Protein AF-A0A8J4XEE3-F1 (afdb_monomer)

Mean predicted aligned error: 13.72 Å

Organism: Clarias magur (NCBI:txid1594786)

Secondary structure (DSSP, 8-state):
--------SS-EEEEE-TT-HHHHHHHHHHHHTT--EEEEE-TT-HHHHHHHHHHHS---S-EEEETTEEEESHHHHHH--HHHHHHHHHHHHHSPPPTTS----GGGS---HHHHHHHHHHHHHHHHHHTB-TTSS-B-HHHHTTSHHHHHHHHHHHGGGG---TT--HHHHHHHHHHHHHHHHHHHHHHH----SHHHHHHHHHH-EEEETTEEEEHHIIIIIIITTSPPPTT-SS-SS-TT-GGGGGS-SS--GGGGGTS----S----PPPP-TTTHHHHHHHHHHHHHHSTTTEEEETTTTEEEE-THHHHTHHHH-SSTT-

InterPro domains:
  IPR002109 Glutaredoxin [PF00462] (12-71)
  IPR006869 Domain of unknown function DUF547 [PF04784] (167-293)
  IPR014025 Glutaredoxin subgroup [PR00160] (12-30)
  IPR014025 Glutaredoxin subgroup [PR00160] (54-67)
  IPR014025 Glutaredoxin subgroup [PR00160] (68-81)
  IPR036249 Thioredoxin-like superfamily [SSF52833] (8-81)
  IPR051548 Glutaredoxin-like Electron Transport [PTHR34386] (108-327)

Sequence (327 aa):
MALSGNHKAGRVTVFSVPGCSQCLQAKATLQALNLPVCEVDVSHDAAVQAWLDKMTGSSTVPQIFFNNVHIGGNESLQKLAPKELEALVRMVNEKPLPPDALPVPAGNIPITASELSEALRNLIMKLYSDHLSADGKSVDYSAMSKSSCYERYCELAVYLQRVELLSLTHEERLAFFINVYNALVIHGYLRLGFPTNMWQRYRFFNYVSYLIGGEVFTLQDIENGVLRGNRKGIAQLLKPFSKTDPRLQVALPEAEPLIHFALNCGAKACPPIRTYTSNGIVRQLRTAAEVFLEADDGCIVDSVKREVKLSKIFKWYKEDFGDTDEK

pLDDT: mean 82.92, std 14.6, range [29.36, 97.88]

Foldseek 3Di:
DDDDPQDWQAAKEWEDAPPDPQSVLQVVVCVVLVGHYWYADCPPPPPVLVVCCVVVVDSDDTWMDLLQRTQGTSVSVVPDDPVRVVVSSCCRRPHHRDPNGDPRLPPTDPCALQNLLLLLLVLLLVLQVVQQPPVNQDGDLVVSCVDPSNVVSVSSLVCQLQHDQLPDDPLSLLLNLLSVLQSLLSVLCSVPNADPDDVSLVCQQVPRWGNGPNDTAGSCCSQQVAQQLQHAAQPGDHGPDDPPRPCSSNHDNHHDLLSLLQHDSRDSDNPSHDRGGSVCNVVVSVVSLVVQCPDPQAWDQDPVVRDIDGHCSCVRPVVRVDPDPPD

Structure (mmCIF, N/CA/C/O backbone):
data_AF-A0A8J4XEE3-F1
#
_entry.id   AF-A0A8J4XEE3-F1
#
loop_
_atom_site.group_PDB
_atom_site.id
_atom_site.type_symbol
_atom_site.label_atom_id
_atom_site.label_alt_id
_atom_site.label_comp_id
_atom_site.label_asym_id
_atom_site.label_entity_id
_atom_site.label_seq_id
_atom_site.pdbx_PDB_ins_code
_atom_site.Cartn_x
_atom_site.Cartn_y
_atom_site.Cartn_z
_atom_site.occupancy
_atom_site.B_iso_or_equiv
_atom_site.auth_seq_id
_atom_site.auth_comp_id
_atom_site.auth_asym_id
_atom_site.auth_atom_id
_atom_site.pdbx_PDB_model_num
ATOM 1 N N . MET A 1 1 ? 21.605 0.191 30.350 1.00 36.75 1 MET A N 1
ATOM 2 C CA . MET A 1 1 ? 20.573 1.180 30.731 1.00 36.75 1 MET A CA 1
ATOM 3 C C . MET A 1 1 ? 19.793 1.526 29.468 1.00 36.75 1 MET A C 1
ATOM 5 O O . MET A 1 1 ? 20.441 1.679 28.443 1.00 36.75 1 MET A O 1
ATOM 9 N N . ALA A 1 2 ? 18.460 1.606 29.568 1.00 30.67 2 ALA A N 1
ATOM 10 C CA . ALA A 1 2 ? 17.461 1.908 28.524 1.00 30.67 2 ALA A CA 1
ATOM 11 C C . ALA A 1 2 ? 16.988 0.751 27.606 1.00 30.67 2 ALA A C 1
ATOM 13 O O . ALA A 1 2 ? 17.452 0.582 26.486 1.00 30.67 2 ALA A O 1
ATOM 14 N N . LEU A 1 3 ? 15.963 0.027 28.071 1.00 33.06 3 LEU A N 1
ATOM 15 C CA . LEU A 1 3 ? 14.904 -0.547 27.231 1.00 33.06 3 LEU A CA 1
ATOM 16 C C . LEU A 1 3 ? 13.569 -0.176 27.887 1.00 33.06 3 LEU A C 1
ATOM 18 O O . LEU A 1 3 ? 13.156 -0.813 28.849 1.00 33.06 3 LEU A O 1
ATOM 22 N N . SER A 1 4 ? 12.914 0.881 27.415 1.00 29.36 4 SER A N 1
ATOM 23 C CA . SER A 1 4 ? 11.506 1.140 27.746 1.00 29.36 4 SER A CA 1
ATOM 24 C C . SER A 1 4 ? 10.849 1.961 26.638 1.00 29.36 4 SER A C 1
ATOM 26 O O . SER A 1 4 ? 10.433 3.101 26.835 1.00 29.36 4 SER A O 1
ATOM 28 N N . GLY A 1 5 ? 10.774 1.376 25.442 1.00 32.09 5 GLY A N 1
ATOM 29 C CA . GLY A 1 5 ? 9.688 1.707 24.528 1.00 32.09 5 GLY A CA 1
ATOM 30 C C . GLY A 1 5 ? 8.417 1.120 25.131 1.00 32.09 5 GLY A C 1
ATOM 31 O O . GLY A 1 5 ? 8.335 -0.087 25.335 1.00 32.09 5 GLY A O 1
ATOM 32 N N . ASN A 1 6 ? 7.467 1.973 25.496 1.00 38.16 6 ASN A N 1
ATOM 33 C CA . ASN A 1 6 ? 6.233 1.609 26.189 1.00 38.16 6 ASN A CA 1
ATOM 34 C C . ASN A 1 6 ? 5.233 0.959 25.206 1.00 38.16 6 ASN A C 1
ATOM 36 O O . ASN A 1 6 ? 4.127 1.457 25.020 1.00 38.16 6 ASN A O 1
ATOM 40 N N . HIS A 1 7 ? 5.640 -0.107 24.510 1.00 48.62 7 HIS A N 1
ATOM 41 C CA . HIS A 1 7 ? 4.772 -0.808 23.569 1.00 48.62 7 HIS A CA 1
ATOM 42 C C . HIS A 1 7 ? 3.972 -1.867 24.324 1.00 48.62 7 HIS A C 1
ATOM 44 O O . HIS A 1 7 ? 4.517 -2.847 24.827 1.00 48.62 7 HIS A O 1
ATOM 50 N N . LYS A 1 8 ? 2.664 -1.651 24.427 1.00 61.94 8 LYS A N 1
ATOM 51 C CA . LYS A 1 8 ? 1.724 -2.612 25.012 1.00 61.94 8 LYS A CA 1
ATOM 52 C C . LYS A 1 8 ? 1.578 -3.814 24.070 1.00 61.94 8 LYS A C 1
ATOM 54 O O . LYS A 1 8 ? 1.556 -3.614 22.856 1.00 61.94 8 LYS A O 1
ATOM 59 N N . ALA A 1 9 ? 1.511 -5.031 24.613 1.00 75.44 9 ALA A N 1
ATOM 60 C CA . ALA A 1 9 ? 1.529 -6.271 23.828 1.00 75.44 9 ALA A CA 1
ATOM 61 C C . ALA A 1 9 ? 0.127 -6.781 23.413 1.00 75.44 9 ALA A C 1
ATOM 63 O O . ALA A 1 9 ? -0.004 -7.449 22.386 1.00 75.44 9 ALA A O 1
ATOM 64 N N . GLY A 1 10 ? -0.918 -6.449 24.178 1.00 82.69 10 GLY A N 1
ATOM 65 C CA . GLY A 1 10 ? -2.319 -6.813 23.932 1.00 82.69 10 GLY A CA 1
ATOM 66 C C . GLY A 1 10 ? -3.240 -5.604 23.726 1.00 82.69 10 GLY A C 1
ATOM 67 O O . GLY A 1 10 ? -2.773 -4.485 23.513 1.00 82.69 10 GLY A O 1
ATOM 68 N N . ARG A 1 11 ? -4.564 -5.812 23.810 1.00 85.75 11 ARG A N 1
ATOM 69 C CA . ARG A 1 11 ? -5.574 -4.739 23.682 1.00 85.75 11 ARG A CA 1
ATOM 70 C C . ARG A 1 11 ? -6.752 -4.885 24.639 1.00 85.75 11 ARG A C 1
ATOM 72 O O . ARG A 1 11 ? -7.112 -5.996 25.024 1.00 85.75 11 ARG A O 1
ATOM 79 N N . VAL A 1 12 ? -7.421 -3.773 24.923 1.00 89.25 12 VAL A N 1
ATOM 80 C CA . VAL A 1 12 ? -8.778 -3.759 25.487 1.00 89.25 12 VAL A CA 1
ATOM 81 C C . VAL A 1 12 ? -9.749 -3.331 24.393 1.00 89.25 12 VAL A C 1
ATOM 83 O O . VAL A 1 12 ? -9.494 -2.334 23.735 1.00 89.25 12 VAL A O 1
ATOM 86 N N . THR A 1 13 ? -10.844 -4.057 24.180 1.00 87.44 13 THR A N 1
ATOM 87 C CA . THR A 1 13 ? -11.883 -3.698 23.198 1.00 87.44 13 THR A CA 1
ATOM 88 C C . THR A 1 13 ? -13.143 -3.245 23.924 1.00 87.44 13 THR A C 1
ATOM 90 O O . THR A 1 13 ? -13.597 -3.932 24.838 1.00 87.44 13 THR A O 1
ATOM 93 N N . VAL A 1 14 ? -13.710 -2.107 23.526 1.00 89.94 14 VAL A N 1
ATOM 94 C CA . VAL A 1 14 ? -14.938 -1.535 24.086 1.00 89.94 14 VAL A CA 1
ATOM 95 C C . VAL A 1 14 ? -15.937 -1.303 22.960 1.00 89.94 14 VAL A C 1
ATOM 97 O O . VAL A 1 14 ? -15.778 -0.375 22.172 1.00 89.94 14 VAL A O 1
ATOM 100 N N . PHE A 1 15 ? -16.985 -2.119 22.902 1.00 87.94 15 PHE A N 1
ATOM 101 C CA . PHE A 1 15 ? -18.120 -1.882 22.010 1.00 87.94 15 PHE A CA 1
ATOM 102 C C . PHE A 1 15 ? -19.006 -0.793 22.607 1.00 87.94 15 PHE A C 1
ATOM 104 O O . PHE A 1 15 ? -19.385 -0.893 23.774 1.00 87.94 15 PHE A O 1
ATOM 111 N N . SER A 1 16 ? -19.312 0.250 21.842 1.00 88.81 16 SER A N 1
ATOM 112 C CA . SER A 1 16 ? -19.965 1.466 22.325 1.00 88.81 16 SER A CA 1
ATOM 113 C C . SER A 1 16 ? -20.963 2.034 21.314 1.00 88.81 16 SER A C 1
ATOM 115 O O . SER A 1 16 ? -21.019 1.623 20.158 1.00 88.81 16 SER A O 1
ATOM 117 N N . VAL A 1 17 ? -21.758 3.004 21.768 1.00 85.38 17 VAL A N 1
ATOM 118 C CA . VAL A 1 17 ? -22.632 3.835 20.929 1.00 85.38 17 VAL A CA 1
ATOM 119 C C . VAL A 1 17 ? -22.356 5.310 21.261 1.00 85.38 17 VAL A C 1
ATOM 121 O O . VAL A 1 17 ? -22.172 5.632 22.447 1.00 85.38 17 VAL A O 1
ATOM 124 N N . PRO A 1 18 ? -22.334 6.222 20.267 1.00 81.44 18 PRO A N 1
ATOM 125 C CA . PRO A 1 18 ? -22.152 7.652 20.495 1.00 81.44 18 PRO A CA 1
ATOM 126 C C . PRO A 1 18 ? -23.152 8.216 21.513 1.00 81.44 18 PRO A C 1
ATOM 128 O O . PRO A 1 18 ? -24.339 7.903 21.487 1.00 81.44 18 PRO A O 1
ATOM 131 N N . GLY A 1 19 ? -22.670 9.055 22.434 1.00 78.69 19 GLY A N 1
ATOM 132 C CA . GLY A 1 19 ? -23.509 9.697 23.456 1.00 78.69 19 GLY A CA 1
ATOM 133 C C . GLY A 1 19 ? -23.877 8.822 24.665 1.00 78.69 19 GLY A C 1
ATOM 134 O O . GLY A 1 19 ? -24.536 9.308 25.582 1.00 78.69 19 GLY A O 1
ATOM 135 N N . CYS A 1 20 ? -23.431 7.562 24.733 1.00 88.69 20 CYS A N 1
ATOM 136 C CA . CYS A 1 20 ? -23.683 6.705 25.893 1.00 88.69 20 CYS A CA 1
ATOM 137 C C . CYS A 1 20 ? -22.788 7.075 27.095 1.00 88.69 20 CYS A C 1
ATOM 139 O O . CYS A 1 20 ? -21.565 6.910 27.056 1.00 88.69 20 CYS A O 1
ATOM 141 N N . SER A 1 21 ? -23.398 7.500 28.206 1.00 91.00 21 SER A N 1
ATOM 142 C CA . SER A 1 21 ? -22.689 7.876 29.442 1.00 91.00 21 SER A CA 1
ATOM 143 C C . SER A 1 21 ? -21.886 6.724 30.059 1.00 91.00 21 SER A C 1
ATOM 145 O O . SER A 1 21 ? -20.752 6.925 30.491 1.00 91.00 21 SER A O 1
ATOM 147 N N . GLN A 1 22 ? -22.429 5.504 30.036 1.00 95.00 22 GLN A N 1
ATOM 148 C CA . GLN A 1 22 ? -21.760 4.304 30.553 1.00 95.00 22 GLN A CA 1
ATOM 149 C C . GLN A 1 22 ? -20.522 3.935 29.723 1.00 95.00 22 GLN A C 1
ATOM 151 O O . GLN A 1 22 ? -19.503 3.528 30.277 1.00 95.00 22 GLN A O 1
ATOM 156 N N . CYS A 1 23 ? -20.574 4.134 28.401 1.00 90.81 23 CYS A N 1
ATOM 157 C CA . CYS A 1 23 ? -19.418 3.932 27.525 1.00 90.81 23 CYS A CA 1
ATOM 158 C C . CYS A 1 23 ? -18.309 4.948 27.824 1.00 90.81 23 CYS A C 1
ATOM 160 O O . CYS A 1 23 ? -17.137 4.585 27.884 1.00 90.81 23 CYS A O 1
ATOM 162 N N . LEU A 1 24 ? -18.669 6.219 28.031 1.00 87.50 24 LEU A N 1
ATOM 163 C CA . LEU A 1 24 ? -17.712 7.275 28.373 1.00 87.50 24 LEU A CA 1
ATOM 164 C C . LEU A 1 24 ? -17.003 6.992 29.704 1.00 87.50 24 LEU A C 1
ATOM 166 O O . LEU A 1 24 ? -15.780 7.097 29.775 1.00 87.50 24 LEU A O 1
ATOM 170 N N . GLN A 1 25 ? -17.749 6.578 30.732 1.00 91.19 25 GLN A N 1
ATOM 171 C CA . GLN A 1 25 ? -17.190 6.239 32.044 1.00 91.19 25 GLN A CA 1
ATOM 172 C C . GLN A 1 25 ? -16.237 5.041 31.980 1.00 91.19 25 GLN A C 1
ATOM 174 O O . GLN A 1 25 ? -15.115 5.134 32.473 1.00 91.19 25 GLN A O 1
ATOM 179 N N . ALA A 1 26 ? -16.638 3.956 31.310 1.00 93.00 26 ALA A N 1
ATOM 180 C CA . ALA A 1 26 ? -15.784 2.783 31.146 1.00 93.00 26 ALA A CA 1
ATOM 181 C C . ALA A 1 26 ? -14.457 3.135 30.454 1.00 93.00 26 ALA A C 1
ATOM 183 O O . ALA A 1 26 ? -13.384 2.744 30.916 1.00 93.00 26 ALA A O 1
ATOM 184 N N . LYS A 1 27 ? -14.515 3.925 29.372 1.00 88.19 27 LYS A N 1
ATOM 185 C CA . LYS A 1 27 ? -13.318 4.377 28.648 1.00 88.19 27 LYS A CA 1
ATOM 186 C C . LYS A 1 27 ? -12.412 5.240 29.523 1.00 88.19 27 LYS A C 1
ATOM 188 O O . LYS A 1 27 ? -11.206 5.022 29.509 1.00 88.19 27 LYS A O 1
ATOM 193 N N . ALA A 1 28 ? -12.972 6.156 30.314 1.00 87.38 28 ALA A N 1
ATOM 194 C CA . ALA A 1 28 ? -12.194 6.983 31.236 1.00 87.38 28 ALA A CA 1
ATOM 195 C C . ALA A 1 28 ? -11.456 6.134 32.289 1.00 87.38 28 ALA A C 1
ATOM 197 O O . ALA A 1 28 ? -10.271 6.353 32.535 1.00 87.38 28 ALA A O 1
ATOM 198 N N . THR A 1 29 ? -12.116 5.117 32.857 1.00 91.19 29 THR A N 1
ATOM 199 C CA . THR A 1 29 ? -11.477 4.171 33.787 1.00 91.19 29 THR A CA 1
ATOM 200 C C . THR A 1 29 ? -10.325 3.419 33.120 1.00 91.19 29 THR A C 1
ATOM 202 O O . THR A 1 29 ? -9.228 3.357 33.669 1.00 91.19 29 THR A O 1
ATOM 205 N N . LEU A 1 30 ? -10.533 2.883 31.916 1.00 91.75 30 LEU A N 1
ATOM 206 C CA . LEU A 1 30 ? -9.502 2.134 31.190 1.00 91.75 30 LEU A CA 1
ATOM 207 C C . LEU A 1 30 ? -8.324 3.022 30.747 1.00 91.75 30 LEU A C 1
ATOM 209 O O . LEU A 1 30 ? -7.173 2.583 30.780 1.00 91.75 30 LEU A O 1
ATOM 213 N N . GLN A 1 31 ? -8.593 4.278 30.382 1.00 85.31 31 GLN A N 1
ATOM 214 C CA . GLN A 1 31 ? -7.567 5.280 30.079 1.00 85.31 31 GLN A CA 1
ATOM 215 C C . GLN A 1 31 ? -6.730 5.628 31.314 1.00 85.31 31 GLN A C 1
ATOM 217 O O . GLN A 1 31 ? -5.507 5.707 31.210 1.00 85.31 31 GLN A O 1
ATOM 222 N N . ALA A 1 32 ? -7.350 5.764 32.491 1.00 87.19 32 ALA A N 1
ATOM 223 C CA . ALA A 1 32 ? -6.634 6.002 33.747 1.00 87.19 32 ALA A CA 1
ATOM 224 C C . ALA A 1 32 ? -5.681 4.848 34.119 1.00 87.19 32 ALA A C 1
ATOM 226 O O . ALA A 1 32 ? -4.661 5.071 34.768 1.00 87.19 32 ALA A O 1
ATOM 227 N N . LEU A 1 33 ? -5.970 3.627 33.655 1.00 88.31 33 LEU A N 1
ATOM 228 C CA . LEU A 1 33 ? -5.104 2.450 33.803 1.00 88.31 33 LEU A CA 1
ATOM 229 C C . LEU A 1 33 ? -3.983 2.375 32.750 1.00 88.31 33 LEU A C 1
ATOM 231 O O . LEU A 1 33 ? -3.202 1.421 32.748 1.00 88.31 33 LEU A O 1
ATOM 235 N N . ASN A 1 34 ? -3.886 3.367 31.857 1.00 85.62 34 ASN A N 1
ATOM 236 C CA . ASN A 1 34 ? -2.904 3.432 30.776 1.00 85.62 34 ASN A CA 1
ATOM 237 C C . ASN A 1 34 ? -2.912 2.164 29.897 1.00 85.62 34 ASN A C 1
ATOM 239 O O . ASN A 1 34 ? -1.863 1.573 29.606 1.00 85.62 34 ASN A O 1
ATOM 243 N N . LEU A 1 35 ? -4.116 1.706 29.539 1.00 85.12 35 LEU A N 1
ATOM 244 C CA . LEU A 1 35 ? -4.338 0.537 28.693 1.00 85.12 35 LEU A CA 1
ATOM 245 C C . LEU A 1 35 ? -4.566 0.937 27.224 1.00 85.12 35 LEU A C 1
ATOM 247 O O . LEU A 1 35 ? -5.165 1.978 26.955 1.00 85.12 35 LEU A O 1
ATOM 251 N N . PRO A 1 36 ? -4.143 0.098 26.264 1.00 81.12 36 PRO A N 1
ATOM 252 C CA . PRO A 1 36 ? -4.431 0.273 24.840 1.00 81.12 36 PRO A CA 1
ATOM 253 C C . PRO A 1 36 ? -5.905 -0.051 24.547 1.00 81.12 36 PRO A C 1
ATOM 255 O O . PRO A 1 36 ? -6.263 -1.193 24.242 1.00 81.12 36 PRO A O 1
ATOM 258 N N . VAL A 1 37 ? -6.771 0.953 24.689 1.00 83.31 37 VAL A N 1
ATOM 259 C CA . VAL A 1 37 ? -8.213 0.827 24.450 1.00 83.31 37 VAL A CA 1
ATOM 260 C C . VAL A 1 37 ? -8.528 1.020 22.971 1.00 83.31 37 VAL A C 1
ATOM 262 O O . VAL A 1 37 ? -8.203 2.042 22.375 1.00 83.31 37 VAL A O 1
ATOM 265 N N . CYS A 1 38 ? -9.221 0.044 22.407 1.00 78.50 38 CYS A N 1
ATOM 266 C CA . CYS A 1 38 ? -9.840 0.071 21.100 1.00 78.50 38 CYS A CA 1
ATOM 267 C C . CYS A 1 38 ? -11.353 0.205 21.281 1.00 78.50 38 CYS A C 1
ATOM 269 O O . CYS A 1 38 ? -11.988 -0.640 21.910 1.00 78.50 38 CYS A O 1
ATOM 271 N N . GLU A 1 39 ? -11.932 1.263 20.729 1.00 81.12 39 GLU A N 1
ATOM 272 C CA . GLU A 1 39 ? -13.380 1.433 20.695 1.00 81.12 39 GLU A CA 1
ATOM 273 C C . GLU A 1 39 ? -13.954 0.766 19.438 1.00 81.12 39 GLU A C 1
ATOM 275 O O . GLU A 1 39 ? -13.277 0.668 18.419 1.00 81.12 39 GLU A O 1
ATOM 280 N N . VAL A 1 40 ? -15.195 0.295 19.499 1.00 78.81 40 VAL A N 1
ATOM 281 C CA . VAL A 1 40 ? -15.955 -0.199 18.347 1.00 78.81 40 VAL A CA 1
ATOM 282 C C . VAL A 1 40 ? -17.340 0.412 18.420 1.00 78.81 40 VAL A C 1
ATOM 284 O O . VAL A 1 40 ? -18.134 0.035 19.280 1.00 78.81 40 VAL A O 1
ATOM 287 N N . ASP A 1 41 ? -17.629 1.352 17.525 1.00 80.06 41 ASP A N 1
ATOM 288 C CA . ASP A 1 41 ? -18.976 1.903 17.404 1.00 80.06 41 ASP A CA 1
ATOM 289 C C . ASP A 1 41 ? -19.894 0.866 16.748 1.00 80.06 41 ASP A C 1
ATOM 291 O O . ASP A 1 41 ? -19.678 0.471 15.602 1.00 80.06 41 ASP A O 1
ATOM 295 N N . VAL A 1 42 ? -20.916 0.425 17.480 1.00 80.44 42 VAL A N 1
ATOM 296 C CA . VAL A 1 42 ? -21.895 -0.549 16.983 1.00 80.44 42 VAL A CA 1
ATOM 297 C C . VAL A 1 42 ? -23.158 0.102 16.430 1.00 80.44 42 VAL A C 1
ATOM 299 O O . VAL A 1 42 ? -24.012 -0.600 15.903 1.00 80.44 42 VAL A O 1
ATOM 302 N N . SER A 1 43 ? -23.320 1.424 16.524 1.00 75.81 43 SER A N 1
ATOM 303 C CA . SER A 1 43 ? -24.585 2.114 16.216 1.00 75.81 43 SER A CA 1
ATOM 304 C C . SER A 1 43 ? -25.052 1.982 14.764 1.00 75.81 43 SER A C 1
ATOM 306 O O . SER A 1 43 ? -26.255 1.990 14.513 1.00 75.81 43 SER A O 1
ATOM 308 N N . HIS A 1 44 ? -24.124 1.794 13.825 1.00 66.38 44 HIS A N 1
ATOM 309 C CA . HIS A 1 44 ? -24.409 1.728 12.388 1.00 66.38 44 HIS A CA 1
ATOM 310 C C . HIS A 1 44 ? -24.126 0.351 11.764 1.00 66.38 44 HIS A C 1
ATOM 312 O O . HIS A 1 44 ? -24.188 0.215 10.543 1.00 66.38 44 HIS A O 1
ATOM 318 N N . ASP A 1 45 ? -23.816 -0.668 12.573 1.00 66.44 45 ASP A N 1
ATOM 319 C CA . ASP A 1 45 ? -23.416 -1.990 12.084 1.00 66.44 45 ASP A CA 1
ATOM 320 C C . ASP A 1 45 ? -24.265 -3.104 12.714 1.00 66.44 45 ASP A C 1
ATOM 322 O O . ASP A 1 45 ? -23.969 -3.642 13.784 1.00 66.44 45 ASP A O 1
ATOM 326 N N . ALA A 1 46 ? -25.355 -3.453 12.025 1.00 68.88 46 ALA A N 1
ATOM 327 C CA . ALA A 1 46 ? -26.293 -4.484 12.465 1.00 68.88 46 ALA A CA 1
ATOM 328 C C . ALA A 1 46 ? -25.657 -5.885 12.538 1.00 68.88 46 ALA A C 1
ATOM 330 O O . ALA A 1 46 ? -26.086 -6.710 13.346 1.00 68.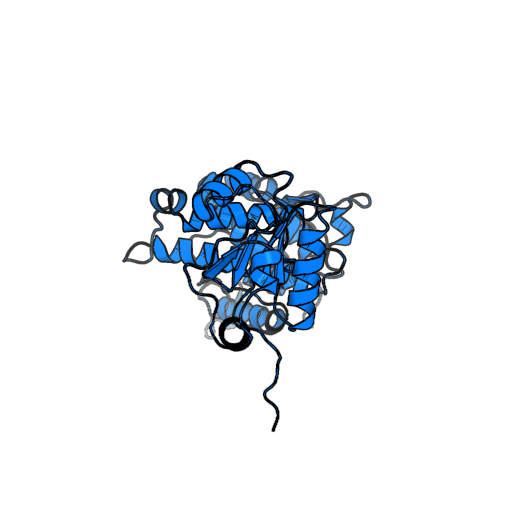88 46 ALA A O 1
ATOM 331 N N . ALA A 1 47 ? -24.627 -6.160 11.730 1.00 62.69 47 ALA A N 1
ATOM 332 C CA . ALA A 1 47 ? -23.920 -7.437 11.769 1.00 62.69 47 ALA A CA 1
ATOM 333 C C . ALA A 1 47 ? -23.072 -7.543 13.042 1.00 62.69 47 ALA A C 1
ATOM 335 O O . ALA A 1 47 ? -23.104 -8.571 13.722 1.00 62.69 47 ALA A O 1
ATOM 336 N N . VAL A 1 48 ? -22.382 -6.460 13.411 1.00 68.38 48 VAL A N 1
ATOM 337 C CA . VAL A 1 48 ? -21.621 -6.379 14.665 1.00 68.38 48 VAL A CA 1
ATOM 338 C C . VAL A 1 48 ? -22.542 -6.442 15.878 1.00 68.38 48 VAL A C 1
ATOM 340 O O . VAL A 1 48 ? -22.219 -7.149 16.827 1.00 68.38 48 VAL A O 1
ATOM 343 N N . GLN A 1 49 ? -23.702 -5.778 15.850 1.00 70.44 49 GLN A N 1
ATOM 344 C CA . GLN A 1 49 ? -24.694 -5.879 16.930 1.00 70.44 49 GLN A CA 1
ATOM 345 C C . GLN A 1 49 ? -25.191 -7.319 17.123 1.00 70.44 49 GLN A C 1
ATOM 347 O O . GLN A 1 49 ? -25.179 -7.824 18.245 1.00 70.44 49 GLN A O 1
ATOM 352 N N . ALA A 1 50 ? -25.581 -8.000 16.040 1.00 71.62 50 ALA A N 1
ATOM 353 C CA . ALA A 1 50 ? -26.065 -9.380 16.098 1.00 71.62 50 ALA A CA 1
ATOM 354 C C . ALA A 1 50 ? -24.976 -10.361 16.562 1.00 71.62 50 ALA A C 1
ATOM 356 O O . ALA A 1 50 ? -25.238 -11.294 17.322 1.00 71.62 50 ALA A O 1
ATOM 357 N N . TRP A 1 51 ? -23.737 -10.148 16.120 1.00 73.62 51 TRP A N 1
ATOM 358 C CA . TRP A 1 51 ? -22.597 -10.933 16.572 1.00 73.62 51 TRP A CA 1
ATOM 359 C C . TRP A 1 51 ? -22.278 -10.683 18.051 1.00 73.62 51 TRP A C 1
ATOM 361 O O . TRP A 1 51 ? -22.032 -11.641 18.785 1.00 73.62 51 TRP A O 1
ATOM 371 N N . LEU A 1 52 ? -22.318 -9.423 18.497 1.00 76.69 52 LEU A N 1
ATOM 372 C CA . LEU A 1 52 ? -22.046 -9.050 19.882 1.00 76.69 52 LEU A CA 1
ATOM 373 C C . LEU A 1 52 ? -23.070 -9.689 20.817 1.00 76.69 52 LEU A C 1
ATOM 375 O O . LEU A 1 52 ? -22.671 -10.297 21.803 1.00 76.69 52 LEU A O 1
ATOM 379 N N . ASP A 1 53 ? -24.355 -9.628 20.466 1.00 81.00 53 ASP A N 1
ATOM 380 C CA . ASP A 1 53 ? -25.436 -10.271 21.217 1.00 81.00 53 ASP A CA 1
ATOM 381 C C . ASP A 1 53 ? -25.239 -11.793 21.302 1.00 81.00 53 ASP A C 1
ATOM 383 O O . ASP A 1 53 ? -25.293 -12.379 22.381 1.00 81.00 53 ASP A O 1
ATOM 387 N N . LYS A 1 54 ? -24.875 -12.439 20.187 1.00 76.12 54 LYS A N 1
ATOM 388 C CA . LYS A 1 54 ? -24.570 -13.877 20.165 1.00 76.12 54 LYS A CA 1
ATOM 389 C C . LYS A 1 54 ? -23.370 -14.254 21.046 1.00 76.12 54 LYS A C 1
ATOM 391 O O . LYS A 1 54 ? -23.353 -15.350 21.602 1.00 76.12 54 LYS A O 1
ATOM 396 N N . MET A 1 55 ? -22.362 -13.386 21.138 1.00 68.12 55 MET A N 1
ATOM 397 C CA . MET A 1 55 ? -21.121 -13.639 21.880 1.00 68.12 55 MET A CA 1
ATOM 398 C C . MET A 1 55 ? -21.232 -13.332 23.374 1.00 68.12 55 MET A C 1
ATOM 400 O O . MET A 1 55 ? -20.652 -14.048 24.184 1.00 68.12 55 MET A O 1
ATOM 404 N N . THR A 1 56 ? -21.938 -12.263 23.742 1.00 82.38 56 THR A N 1
ATOM 405 C CA . THR A 1 56 ? -22.029 -11.783 25.131 1.00 82.38 56 THR A CA 1
ATOM 406 C C . THR A 1 56 ? -23.336 -12.173 25.813 1.00 82.38 56 THR A C 1
ATOM 408 O O . THR A 1 56 ? -23.441 -12.053 27.032 1.00 82.38 56 THR A O 1
ATOM 411 N N . GLY A 1 57 ? -24.344 -12.597 25.042 1.00 84.38 57 GLY A N 1
ATOM 412 C CA . GLY A 1 57 ? -25.722 -12.743 25.510 1.00 84.38 57 GLY A CA 1
ATOM 413 C C . GLY A 1 57 ? -26.385 -11.407 25.861 1.00 84.38 57 GLY A C 1
ATOM 414 O O . GLY A 1 57 ? -27.359 -11.395 26.614 1.00 84.38 57 GLY A O 1
ATOM 415 N N . SER A 1 58 ? -25.827 -10.279 25.406 1.00 82.12 58 SER A N 1
ATOM 416 C CA . SER A 1 58 ? -26.329 -8.946 25.720 1.00 82.12 58 SER A CA 1
ATOM 417 C C . SER A 1 58 ? -26.239 -7.987 24.539 1.00 82.12 58 SER A C 1
ATOM 419 O O . SER A 1 58 ? -25.166 -7.714 24.000 1.00 82.12 58 SER A O 1
ATOM 421 N N . SER A 1 59 ? -27.366 -7.346 24.243 1.00 79.56 59 SER A N 1
ATOM 422 C CA . SER A 1 59 ? -27.469 -6.250 23.280 1.00 79.56 59 SER A CA 1
ATOM 423 C C . SER A 1 59 ? -27.126 -4.872 23.870 1.00 79.56 59 SER A C 1
ATOM 425 O O . SER A 1 59 ? -27.299 -3.850 23.206 1.00 79.56 59 SER A O 1
ATOM 427 N N . THR A 1 60 ? -26.710 -4.808 25.138 1.00 89.56 60 THR A N 1
ATOM 428 C CA . THR A 1 60 ? -26.436 -3.542 25.835 1.00 89.56 60 THR A CA 1
ATOM 429 C C . THR A 1 60 ? -24.990 -3.095 25.640 1.00 89.56 60 THR A C 1
ATOM 431 O O . THR A 1 60 ? -24.092 -3.925 25.529 1.00 89.56 60 THR A O 1
ATOM 434 N N . VAL A 1 61 ? -24.749 -1.782 25.636 1.00 90.31 61 VAL A N 1
ATOM 435 C CA . VAL A 1 61 ? -23.403 -1.189 25.582 1.00 90.31 61 VAL A CA 1
ATOM 436 C C . VAL A 1 61 ? -23.094 -0.404 26.869 1.00 90.31 61 VAL A C 1
ATOM 438 O O . VAL A 1 61 ? -24.009 0.185 27.452 1.00 90.31 61 VAL A O 1
ATOM 441 N N . PRO A 1 62 ? -21.823 -0.340 27.314 1.00 93.81 62 PRO A N 1
ATOM 442 C CA . PRO A 1 62 ? -20.648 -0.924 26.667 1.00 93.81 62 PRO A CA 1
ATOM 443 C C . PRO A 1 62 ? -20.547 -2.445 26.838 1.00 93.81 62 PRO A C 1
ATOM 445 O O . PRO A 1 62 ? -21.086 -2.986 27.795 1.00 93.81 62 PRO A O 1
ATOM 448 N N . GLN A 1 63 ? -19.812 -3.116 25.949 1.00 93.50 63 GLN A N 1
ATOM 449 C CA . GLN A 1 63 ? -19.287 -4.470 26.191 1.00 93.50 63 GLN A CA 1
ATOM 450 C C . GLN A 1 63 ? -17.765 -4.433 26.125 1.00 93.50 63 GLN A C 1
ATOM 452 O O . GLN A 1 63 ? -17.197 -3.947 25.146 1.00 93.50 63 GLN A O 1
ATOM 457 N N . ILE A 1 64 ? -17.111 -4.912 27.179 1.00 93.50 64 ILE A N 1
ATOM 458 C CA . ILE A 1 64 ? -15.683 -4.707 27.420 1.00 93.50 64 ILE A CA 1
ATOM 459 C C . ILE A 1 64 ? -14.966 -6.051 27.411 1.00 93.50 64 ILE A C 1
ATOM 461 O O . ILE A 1 64 ? -15.385 -7.001 28.076 1.00 93.50 64 ILE A O 1
ATOM 465 N N . PHE A 1 65 ? -13.857 -6.105 26.681 1.00 91.06 65 PHE A N 1
ATOM 466 C CA . PHE A 1 65 ? -13.000 -7.277 26.573 1.00 91.06 65 PHE A CA 1
ATOM 467 C C . PHE A 1 65 ? -11.542 -6.916 26.811 1.00 91.06 65 PHE A C 1
ATOM 469 O O . PHE A 1 65 ? -11.044 -5.945 26.248 1.00 91.06 65 PHE A O 1
ATOM 476 N N . PHE A 1 66 ? -10.834 -7.736 27.578 1.00 91.44 66 PHE A N 1
ATOM 477 C CA . PHE A 1 66 ? -9.379 -7.685 27.700 1.00 91.44 66 PHE A CA 1
ATOM 478 C C . PHE A 1 66 ? -8.817 -8.843 26.882 1.00 91.44 66 PHE A C 1
ATOM 480 O O . PHE A 1 66 ? -8.995 -10.002 27.250 1.00 91.44 66 PHE A O 1
ATOM 487 N N . ASN A 1 67 ? -8.171 -8.551 25.752 1.00 85.62 67 ASN A N 1
ATOM 488 C CA . ASN A 1 67 ? -7.833 -9.544 24.732 1.00 85.62 67 ASN A CA 1
ATOM 489 C C . ASN A 1 67 ? -9.070 -10.363 24.291 1.00 85.62 67 ASN A C 1
ATOM 491 O O . ASN A 1 67 ? -9.902 -9.848 23.546 1.00 85.62 67 ASN A O 1
ATOM 495 N N . ASN A 1 68 ? -9.190 -11.616 24.739 1.00 79.12 68 ASN A N 1
ATOM 496 C CA . ASN A 1 68 ? -10.317 -12.524 24.490 1.00 79.12 68 ASN A CA 1
ATOM 497 C C . ASN A 1 68 ? -11.242 -12.703 25.717 1.00 79.12 68 ASN A C 1
ATOM 499 O O . ASN A 1 68 ? -12.259 -13.384 25.621 1.00 79.12 68 ASN A O 1
ATOM 503 N N . VAL A 1 69 ? -10.921 -12.095 26.864 1.00 86.75 69 VAL A N 1
ATOM 504 C CA . VAL A 1 69 ? -11.690 -12.235 28.109 1.00 86.75 69 VAL A CA 1
ATOM 505 C C . VAL A 1 69 ? -12.819 -11.210 28.148 1.00 86.75 69 VAL A C 1
ATOM 507 O O . VAL A 1 69 ? -12.559 -10.007 28.194 1.00 86.75 69 VAL A O 1
ATOM 510 N N . HIS A 1 70 ? -14.066 -11.683 28.155 1.00 90.50 70 HIS A N 1
ATOM 511 C CA . HIS A 1 70 ? -15.260 -10.847 28.313 1.00 90.50 70 HIS A CA 1
ATOM 512 C C . HIS A 1 70 ? -15.447 -10.423 29.769 1.00 90.50 70 HIS A C 1
ATOM 514 O O . HIS A 1 70 ? -15.482 -11.266 30.660 1.00 90.50 70 HIS A O 1
ATOM 520 N N . ILE A 1 71 ? -15.585 -9.119 30.002 1.00 94.56 71 ILE A N 1
ATOM 521 C CA . ILE A 1 71 ? -15.836 -8.545 31.333 1.00 94.56 71 ILE A CA 1
ATOM 522 C C . ILE A 1 71 ? -17.314 -8.176 31.512 1.00 94.56 71 ILE A C 1
ATOM 524 O O . ILE A 1 71 ? -17.842 -8.243 32.620 1.00 94.56 71 ILE A O 1
ATOM 528 N N . GLY A 1 72 ? -17.995 -7.787 30.431 1.00 91.75 72 GLY A N 1
ATOM 529 C CA . GLY A 1 72 ? -19.358 -7.253 30.467 1.00 91.75 72 GLY A CA 1
ATOM 530 C C . GLY A 1 72 ? -19.390 -5.734 30.306 1.00 91.75 72 GLY A C 1
ATOM 531 O O . GLY A 1 72 ? -18.566 -5.163 29.589 1.00 91.75 72 GLY A O 1
ATOM 532 N N . GLY A 1 73 ? -20.358 -5.080 30.950 1.00 94.50 73 GLY A N 1
ATOM 533 C CA . GLY A 1 73 ? -20.552 -3.632 30.854 1.00 94.50 73 GLY A CA 1
ATOM 534 C C . GLY A 1 73 ? -19.733 -2.807 31.841 1.00 94.50 73 GLY A C 1
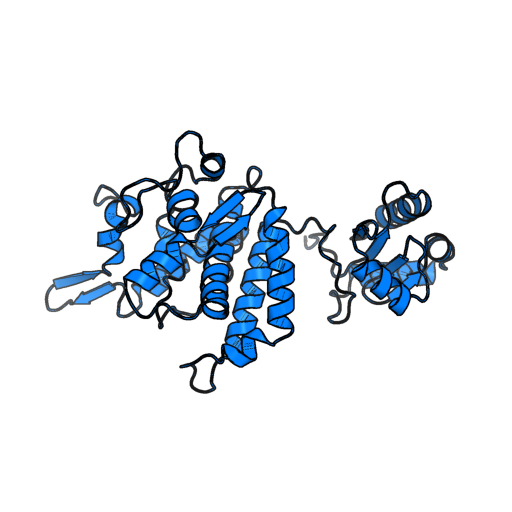ATOM 535 O O . GLY A 1 73 ? -18.870 -3.316 32.556 1.00 94.50 73 GLY A O 1
ATOM 536 N N . ASN A 1 74 ? -20.025 -1.503 31.900 1.00 94.81 74 ASN A N 1
ATOM 537 C CA . ASN A 1 74 ? -19.329 -0.580 32.801 1.00 94.81 74 ASN A CA 1
ATOM 538 C C . ASN A 1 74 ? -19.477 -1.012 34.268 1.00 94.81 74 ASN A C 1
ATOM 540 O O . ASN A 1 74 ? -18.500 -1.023 35.003 1.00 94.81 74 ASN A O 1
ATOM 544 N N . GLU A 1 75 ? -20.670 -1.435 34.686 1.00 94.38 75 GLU A N 1
ATOM 545 C CA . GLU A 1 75 ? -20.898 -1.895 36.059 1.00 94.38 75 GLU A CA 1
ATOM 546 C C . GLU A 1 75 ? -20.020 -3.101 36.422 1.00 94.38 75 GLU A C 1
ATOM 548 O O . GLU A 1 75 ? -19.426 -3.119 37.499 1.00 94.38 75 GLU A O 1
ATOM 553 N N . SER A 1 76 ? -19.876 -4.068 35.509 1.00 94.75 76 SER A N 1
ATOM 554 C CA . SER A 1 76 ? -18.979 -5.211 35.699 1.00 94.75 76 SER A CA 1
ATOM 555 C C . SER A 1 76 ? -17.526 -4.765 35.842 1.00 94.75 76 SER A C 1
ATOM 557 O O . SER A 1 76 ? -16.842 -5.230 36.747 1.00 94.75 76 SER A O 1
ATOM 559 N N . LEU A 1 77 ? -17.073 -3.821 35.006 1.00 95.25 77 LEU A N 1
ATOM 560 C CA . LEU A 1 77 ? -15.723 -3.256 35.091 1.00 95.25 77 LEU A CA 1
ATOM 561 C C . LEU A 1 77 ? -15.471 -2.589 36.452 1.00 95.25 77 LEU A C 1
ATOM 563 O O . LEU A 1 77 ? -14.436 -2.843 37.063 1.00 95.25 77 LEU A O 1
ATOM 567 N N . GLN A 1 78 ? -16.406 -1.766 36.940 1.00 94.00 78 GLN A N 1
ATOM 568 C CA . GLN A 1 78 ? -16.253 -1.068 38.226 1.00 94.00 78 GLN A CA 1
ATOM 569 C C . GLN A 1 78 ? -16.310 -2.019 39.433 1.00 94.00 78 GLN A C 1
ATOM 571 O O . GLN A 1 78 ? -15.794 -1.690 40.499 1.00 94.00 78 GLN A O 1
ATOM 576 N N . LYS A 1 79 ? -16.949 -3.187 39.288 1.00 95.69 79 LYS A N 1
ATOM 577 C CA . LYS A 1 79 ? -17.090 -4.197 40.349 1.00 95.69 79 LYS A CA 1
ATOM 578 C C . LYS A 1 79 ? -15.936 -5.200 40.419 1.00 95.69 79 LYS A C 1
ATOM 580 O O . LYS A 1 79 ? -15.925 -6.006 41.349 1.00 95.69 79 LYS A O 1
ATOM 585 N N . LEU A 1 80 ? -14.990 -5.175 39.476 1.00 94.25 80 LEU A N 1
ATOM 586 C CA . LEU A 1 80 ? -13.841 -6.083 39.492 1.00 94.25 80 LEU A CA 1
ATOM 5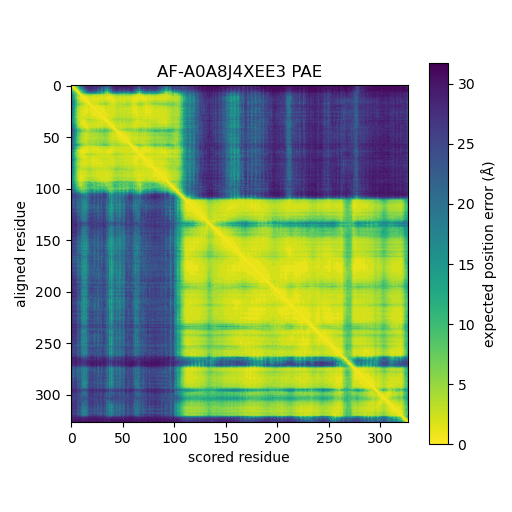87 C C . LEU A 1 80 ? -13.040 -5.935 40.787 1.00 94.25 80 LEU A C 1
ATOM 589 O O . LEU A 1 80 ? -12.714 -4.824 41.215 1.00 94.25 80 LEU A O 1
ATOM 593 N N . ALA A 1 81 ? -12.670 -7.064 41.394 1.00 94.88 81 ALA A N 1
ATOM 594 C CA . ALA A 1 81 ? -11.794 -7.033 42.554 1.00 94.88 81 ALA A CA 1
ATOM 595 C C . ALA A 1 81 ? -10.404 -6.500 42.143 1.00 94.88 81 ALA A C 1
ATOM 597 O O . ALA A 1 81 ? -9.926 -6.829 41.053 1.00 94.88 81 ALA A O 1
ATOM 598 N N . PRO A 1 82 ? -9.687 -5.753 43.008 1.00 93.75 82 PRO A N 1
ATOM 599 C CA . PRO A 1 82 ? -8.389 -5.167 42.654 1.00 93.75 82 PRO A CA 1
ATOM 600 C C . PRO A 1 82 ? -7.385 -6.179 42.084 1.00 93.75 82 PRO A C 1
ATOM 602 O O . PRO A 1 82 ? -6.741 -5.917 41.073 1.00 93.75 82 PRO A O 1
ATOM 605 N N . LYS A 1 83 ? -7.324 -7.384 42.667 1.00 92.94 83 LYS A N 1
ATOM 606 C CA . LYS A 1 83 ? -6.441 -8.466 42.203 1.00 92.94 83 LYS A CA 1
ATOM 607 C C . LYS A 1 83 ? -6.788 -8.973 40.800 1.00 92.94 83 LYS A C 1
ATOM 609 O O . LYS A 1 83 ? -5.894 -9.343 40.043 1.00 92.94 83 LYS A O 1
ATOM 614 N N . GLU A 1 84 ? -8.072 -9.020 40.459 1.00 93.00 84 GLU A N 1
ATOM 615 C CA . GLU A 1 84 ? -8.535 -9.456 39.137 1.00 93.00 84 GLU A CA 1
ATOM 616 C C . GLU A 1 84 ? -8.211 -8.394 38.088 1.00 93.00 84 GLU A C 1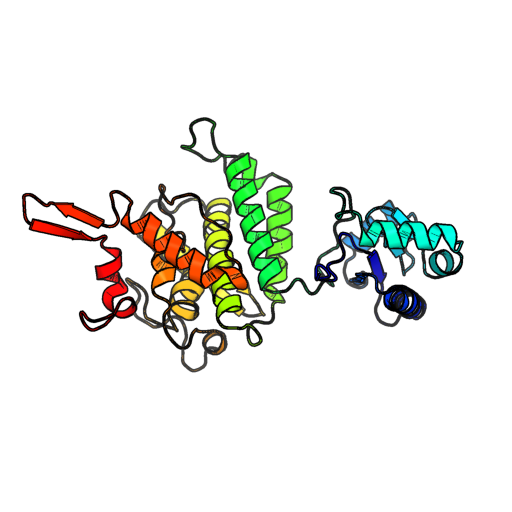
ATOM 618 O O . GLU A 1 84 ? -7.666 -8.710 37.030 1.00 93.00 84 GLU A O 1
ATOM 623 N N . LEU A 1 85 ? -8.464 -7.123 38.413 1.00 93.44 85 LEU A N 1
ATOM 624 C CA . LEU A 1 85 ? -8.134 -5.997 37.547 1.00 93.44 85 LEU A CA 1
ATOM 625 C C . LEU A 1 85 ? -6.626 -5.917 37.273 1.00 93.44 85 LEU A C 1
ATOM 627 O O . LEU A 1 85 ? -6.219 -5.768 36.122 1.00 93.44 85 LEU A O 1
ATOM 631 N N . GLU A 1 86 ? -5.788 -6.084 38.299 1.00 93.19 86 GLU A N 1
ATOM 632 C CA . GLU A 1 86 ? -4.328 -6.138 38.152 1.00 93.19 86 GLU A CA 1
ATOM 633 C C . GLU A 1 86 ? -3.882 -7.275 37.222 1.00 93.19 86 GLU A C 1
ATOM 635 O O . GLU A 1 86 ? -3.033 -7.067 36.350 1.00 93.19 86 GLU A O 1
ATOM 640 N N . ALA A 1 87 ? -4.476 -8.466 37.351 1.00 92.19 87 ALA A N 1
ATOM 641 C CA . ALA A 1 87 ? -4.162 -9.602 36.489 1.00 92.19 87 ALA A CA 1
ATOM 642 C C . ALA A 1 87 ? -4.528 -9.334 35.017 1.00 92.19 87 ALA A C 1
ATOM 644 O O . ALA A 1 87 ? -3.756 -9.672 34.115 1.00 92.19 87 ALA A O 1
ATOM 645 N N . LEU A 1 88 ? -5.670 -8.689 34.768 1.00 92.31 88 LEU A N 1
ATOM 646 C CA . LEU A 1 88 ? -6.121 -8.301 33.430 1.00 92.31 88 LEU A CA 1
ATOM 647 C C . LEU A 1 88 ? -5.236 -7.207 32.815 1.00 92.31 88 LEU A C 1
ATOM 649 O O . LEU A 1 88 ? -4.824 -7.315 31.659 1.00 92.31 88 LEU A O 1
ATOM 653 N N . VAL A 1 89 ? -4.877 -6.184 33.595 1.00 92.31 89 VAL A N 1
ATOM 654 C CA . VAL A 1 89 ? -3.946 -5.122 33.176 1.00 92.31 89 VAL A CA 1
ATOM 655 C C . VAL A 1 89 ? -2.595 -5.721 32.796 1.00 92.31 89 VAL A C 1
ATOM 657 O O . VAL A 1 89 ? -2.043 -5.420 31.735 1.00 92.31 89 VAL A O 1
ATOM 660 N N . ARG A 1 90 ? -2.073 -6.618 33.637 1.00 90.62 90 ARG A N 1
ATOM 661 C CA . ARG A 1 90 ? -0.817 -7.321 33.386 1.00 90.62 90 ARG A CA 1
ATOM 662 C C . ARG A 1 90 ? -0.887 -8.166 32.116 1.00 90.62 90 ARG A C 1
ATOM 664 O O . ARG A 1 90 ? 0.044 -8.139 31.317 1.00 90.62 90 ARG A O 1
ATOM 671 N N . MET A 1 91 ? -2.002 -8.862 31.892 1.00 89.69 91 MET A N 1
ATOM 672 C CA . MET A 1 91 ? -2.230 -9.654 30.683 1.00 89.69 91 MET A CA 1
ATOM 673 C C . MET A 1 91 ? -2.125 -8.808 29.410 1.00 89.69 91 MET A C 1
ATOM 675 O O . MET A 1 91 ? -1.463 -9.223 28.465 1.00 89.69 91 MET A O 1
ATOM 679 N N . VAL A 1 92 ? -2.740 -7.626 29.392 1.00 87.88 92 VAL A N 1
ATOM 680 C CA . VAL A 1 92 ? -2.698 -6.714 28.238 1.00 87.88 92 VAL A CA 1
ATOM 681 C C . VAL A 1 92 ? -1.311 -6.091 28.051 1.00 87.88 92 VAL A C 1
ATOM 683 O O . VAL A 1 92 ? -0.888 -5.840 26.925 1.00 87.88 92 VAL A O 1
ATOM 686 N N . ASN A 1 93 ? -0.576 -5.849 29.135 1.00 86.75 93 ASN A N 1
ATOM 687 C CA . ASN A 1 93 ? 0.754 -5.250 29.055 1.00 86.75 93 ASN A CA 1
ATOM 688 C C . ASN A 1 93 ? 1.831 -6.248 28.609 1.00 86.75 93 ASN A C 1
ATOM 690 O O . ASN A 1 93 ? 2.703 -5.877 27.829 1.00 86.75 93 ASN A O 1
ATOM 694 N N . GLU A 1 94 ? 1.786 -7.483 29.112 1.00 86.12 94 GLU A N 1
ATOM 695 C CA . GLU A 1 94 ? 2.895 -8.440 28.999 1.00 86.12 94 GLU A CA 1
ATOM 696 C C . GLU A 1 94 ? 2.688 -9.513 27.928 1.00 86.12 94 GLU A C 1
ATOM 698 O O . GLU A 1 94 ? 3.671 -10.052 27.418 1.00 86.12 94 GLU A O 1
ATOM 703 N N . LYS A 1 95 ? 1.440 -9.868 27.595 1.00 80.00 95 LYS A N 1
ATOM 704 C CA . LYS A 1 95 ? 1.167 -10.955 26.646 1.00 80.00 95 LYS A CA 1
ATOM 705 C C . LYS A 1 95 ? 0.816 -10.398 25.268 1.00 80.00 95 LYS A C 1
ATOM 707 O O . LYS A 1 95 ? -0.007 -9.483 25.193 1.00 80.00 95 LYS A O 1
ATOM 712 N N . PRO A 1 96 ? 1.390 -10.958 24.185 1.00 73.25 96 PRO A N 1
ATOM 713 C CA . PRO A 1 96 ? 0.987 -10.594 22.837 1.00 73.25 96 PRO A CA 1
ATOM 714 C C . PRO A 1 96 ? -0.498 -10.898 22.644 1.00 73.25 96 PRO A C 1
ATOM 716 O O . PRO A 1 96 ? -1.027 -11.846 23.233 1.00 73.25 96 PRO A O 1
ATOM 719 N N . LEU A 1 97 ? -1.156 -10.093 21.813 1.00 68.44 97 LEU A N 1
ATOM 720 C CA . LEU A 1 97 ? -2.549 -10.299 21.445 1.00 68.44 97 LEU A CA 1
ATOM 721 C C . LEU A 1 97 ? -2.750 -11.748 20.959 1.00 68.44 97 LEU A C 1
ATOM 723 O O . LEU A 1 97 ? -2.093 -12.158 19.997 1.00 68.44 97 LEU A O 1
ATOM 727 N N . PRO A 1 98 ? -3.608 -12.543 21.618 1.00 68.81 98 PRO A N 1
ATOM 728 C CA . PRO A 1 98 ? -3.742 -13.941 21.264 1.00 68.81 98 PRO A CA 1
ATOM 729 C C . PRO A 1 98 ? -4.481 -14.085 19.917 1.00 68.81 98 PRO A C 1
ATOM 731 O O . PRO A 1 98 ? -5.282 -13.213 19.564 1.00 68.81 98 PRO A O 1
ATOM 734 N N . PRO A 1 99 ? -4.224 -15.156 19.137 1.00 53.09 99 PRO A N 1
ATOM 735 C CA . PRO A 1 99 ? -4.816 -15.336 17.804 1.00 53.09 99 PRO A CA 1
ATOM 736 C C . PRO A 1 99 ? -6.351 -15.395 17.781 1.00 53.09 99 PRO A C 1
ATOM 738 O O . PRO A 1 99 ? -6.955 -15.171 16.737 1.00 53.09 99 PRO A O 1
ATOM 741 N N . ASP A 1 100 ? -6.969 -15.705 18.919 1.00 56.31 100 ASP A N 1
ATOM 742 C CA . ASP A 1 100 ? -8.413 -15.779 19.151 1.00 56.31 100 ASP A CA 1
ATOM 743 C C . ASP A 1 100 ? -8.999 -14.482 19.744 1.00 56.31 100 ASP A C 1
ATOM 745 O O . ASP A 1 100 ? -10.192 -14.426 20.047 1.00 56.31 100 ASP A O 1
ATOM 749 N N . ALA A 1 101 ? -8.191 -13.428 19.921 1.00 58.25 101 ALA A N 1
ATOM 750 C CA . ALA A 1 101 ? -8.697 -12.129 20.346 1.00 58.25 101 ALA A CA 1
ATOM 751 C C . ALA A 1 101 ? -9.727 -11.612 19.339 1.00 58.25 101 ALA A C 1
ATOM 753 O O . ALA A 1 101 ? -9.472 -11.599 18.132 1.00 58.25 101 ALA A O 1
ATOM 754 N N . LEU A 1 102 ? -10.866 -11.135 19.852 1.00 55.53 102 LEU A N 1
ATOM 755 C CA . LEU A 1 102 ? -12.026 -10.770 19.038 1.00 55.53 102 LEU A CA 1
ATOM 756 C C . LEU A 1 102 ? -11.627 -9.905 17.845 1.00 55.53 102 LEU A C 1
ATOM 758 O O . LEU A 1 102 ? -10.980 -8.881 18.072 1.00 55.53 102 LEU A O 1
ATOM 762 N N . PRO A 1 103 ? -12.008 -10.242 16.604 1.00 52.78 103 PRO A N 1
ATOM 763 C CA . PRO A 1 103 ? -11.782 -9.357 15.477 1.00 52.78 103 PRO A CA 1
ATOM 764 C C . PRO A 1 103 ? -12.532 -8.053 15.745 1.00 52.78 103 PRO A C 1
ATOM 766 O O . PRO A 1 103 ? -13.756 -8.007 15.778 1.00 52.78 103 PRO A O 1
ATOM 769 N N . VAL A 1 104 ? -11.782 -6.986 15.991 1.00 53.28 104 VAL A N 1
ATOM 770 C CA . VAL A 1 104 ? -12.333 -5.639 16.077 1.00 53.28 104 VAL A CA 1
ATOM 771 C C . VAL A 1 104 ? -12.827 -5.295 14.667 1.00 53.28 104 VAL A C 1
ATOM 773 O O . VAL A 1 104 ? -12.004 -5.328 13.739 1.00 53.28 104 VAL A O 1
ATOM 776 N N . PRO A 1 105 ? -14.124 -4.983 14.471 1.00 47.59 105 PRO A N 1
ATOM 777 C CA . PRO A 1 105 ? -14.590 -4.318 13.262 1.00 47.59 105 PRO A CA 1
ATOM 778 C C . PRO A 1 105 ? -13.776 -3.039 13.194 1.00 47.59 105 PRO A C 1
ATOM 780 O O . PRO A 1 105 ? -13.864 -2.216 14.101 1.00 47.59 105 PRO A O 1
ATOM 783 N N . ALA A 1 106 ? -12.891 -2.920 12.210 1.00 42.31 106 ALA A N 1
ATOM 784 C CA . ALA A 1 106 ? -11.803 -1.939 12.187 1.00 42.31 106 ALA A CA 1
ATOM 785 C C . ALA A 1 106 ? -12.245 -0.4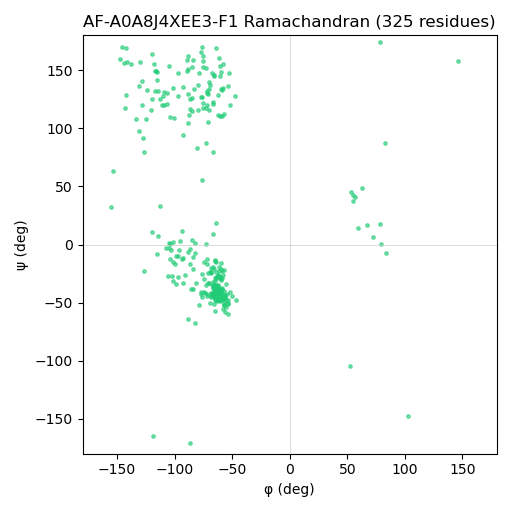52 12.130 1.00 42.31 106 ALA A C 1
ATOM 787 O O . ALA A 1 106 ? -11.459 0.442 11.835 1.00 42.31 106 ALA A O 1
ATOM 788 N N . GLY A 1 107 ? -13.497 -0.166 12.480 1.00 42.09 107 GLY A N 1
ATOM 789 C CA . GLY A 1 107 ? -14.101 1.144 12.557 1.00 42.09 107 GLY A CA 1
ATOM 790 C C . GLY A 1 107 ? -13.539 2.102 13.605 1.00 42.09 107 GLY A C 1
ATOM 791 O O . GLY A 1 107 ? -13.869 3.265 13.454 1.00 42.09 107 GLY A O 1
ATOM 792 N N . ASN A 1 108 ? -12.729 1.703 14.602 1.00 40.69 108 ASN A N 1
ATOM 793 C CA . ASN A 1 108 ? -12.235 2.640 15.639 1.00 40.69 108 ASN A CA 1
ATOM 794 C C . ASN A 1 108 ? -10.902 2.237 16.333 1.00 40.69 108 ASN A C 1
ATOM 796 O O . ASN A 1 108 ? -10.646 2.581 17.489 1.00 40.69 108 ASN A O 1
ATOM 800 N N . ILE A 1 109 ? -9.996 1.559 15.621 1.00 40.94 109 ILE A N 1
ATOM 801 C CA . ILE A 1 109 ? -8.551 1.727 15.881 1.00 40.94 109 ILE A CA 1
ATOM 802 C C . ILE A 1 109 ? -8.096 2.738 14.830 1.00 40.94 109 ILE A C 1
ATOM 804 O O . ILE A 1 109 ? -8.382 2.490 13.656 1.00 40.94 109 ILE A O 1
ATOM 808 N N . PRO A 1 110 ? -7.410 3.844 15.170 1.00 49.53 110 PRO A N 1
ATOM 809 C CA . PRO A 1 110 ? -6.638 4.560 14.169 1.00 49.53 110 PRO A CA 1
ATOM 810 C C . PRO A 1 110 ? -5.492 3.632 13.760 1.00 49.53 110 PRO A C 1
ATOM 812 O O . PRO A 1 110 ? -4.386 3.735 14.275 1.00 49.53 110 PRO A O 1
ATOM 815 N N . ILE A 1 111 ? -5.784 2.656 12.894 1.00 60.97 111 ILE A N 1
ATOM 816 C CA . ILE A 1 111 ? -4.747 1.948 12.164 1.00 60.97 111 ILE A CA 1
ATOM 817 C C . ILE A 1 111 ? -4.113 3.046 11.331 1.00 60.97 111 ILE A C 1
ATOM 819 O O . ILE A 1 111 ? -4.763 3.635 10.461 1.00 60.97 111 ILE A O 1
ATOM 823 N N . THR A 1 112 ? -2.876 3.385 11.664 1.00 80.19 112 THR A N 1
ATOM 824 C CA . THR A 1 112 ? -2.134 4.376 10.896 1.00 80.19 112 THR A CA 1
ATOM 825 C C . THR A 1 112 ? -2.048 3.911 9.443 1.00 80.19 112 THR A C 1
ATOM 827 O O . THR A 1 112 ? -2.127 2.713 9.153 1.00 80.19 112 THR A O 1
ATOM 830 N N . ALA A 1 113 ? -1.872 4.841 8.503 1.00 85.06 113 ALA A N 1
ATOM 831 C CA . ALA A 1 113 ? -1.679 4.480 7.099 1.00 85.06 113 ALA A CA 1
ATOM 832 C C . ALA A 1 113 ? -0.577 3.411 6.957 1.00 85.06 113 ALA A C 1
ATOM 834 O O . ALA A 1 113 ? -0.769 2.391 6.292 1.00 85.06 113 ALA A O 1
ATOM 835 N N . SER A 1 114 ? 0.533 3.609 7.674 1.00 86.06 114 SER A N 1
ATOM 836 C CA . SER A 1 114 ? 1.667 2.690 7.758 1.00 86.06 114 SER A CA 1
ATOM 837 C C . SER A 1 114 ? 1.232 1.283 8.172 1.00 86.06 114 SER A C 1
ATOM 839 O O . SER A 1 114 ? 1.355 0.357 7.370 1.00 86.06 114 SER A O 1
ATOM 841 N N . GLU A 1 115 ? 0.621 1.129 9.351 1.00 82.06 115 GLU A N 1
ATOM 842 C CA . GLU A 1 115 ? 0.160 -0.172 9.857 1.00 82.06 115 GLU A CA 1
ATOM 843 C C . GLU A 1 115 ? -0.846 -0.844 8.917 1.00 82.06 115 GLU A C 1
ATOM 845 O O . GLU A 1 115 ? -0.779 -2.056 8.703 1.00 82.06 115 GLU A O 1
ATOM 850 N N . LEU A 1 116 ? -1.761 -0.072 8.319 1.00 85.69 116 LEU A N 1
ATOM 851 C CA . LEU A 1 116 ? -2.763 -0.605 7.401 1.00 85.69 116 LEU A CA 1
ATOM 852 C C . LEU A 1 116 ? -2.103 -1.166 6.142 1.00 85.69 116 LEU A C 1
ATOM 854 O O . LEU A 1 116 ? -2.402 -2.287 5.725 1.00 85.69 116 LEU A O 1
ATOM 858 N N . SER A 1 117 ? -1.194 -0.399 5.541 1.00 91.88 117 SER A N 1
ATOM 859 C CA . SER A 1 117 ? -0.490 -0.813 4.329 1.00 91.88 117 SER A CA 1
ATOM 860 C C . SER A 1 117 ? 0.394 -2.037 4.571 1.00 91.88 117 SER A C 1
ATOM 862 O O . SER A 1 117 ? 0.401 -2.962 3.756 1.00 91.88 117 SER A O 1
ATOM 864 N N . GLU A 1 118 ? 1.076 -2.093 5.718 1.00 86.19 118 GLU A N 1
ATOM 865 C CA . GLU A 1 118 ? 1.901 -3.229 6.120 1.00 86.19 118 GLU A CA 1
ATOM 866 C C . GLU A 1 118 ? 1.043 -4.476 6.366 1.00 86.19 118 GLU A C 1
ATOM 868 O O . GLU A 1 118 ? 1.374 -5.561 5.885 1.00 86.19 118 GLU A O 1
ATOM 873 N N . ALA A 1 119 ? -0.100 -4.332 7.046 1.00 83.25 119 ALA A N 1
ATOM 874 C CA . ALA A 1 119 ? -1.038 -5.425 7.290 1.00 83.25 119 ALA A CA 1
ATOM 875 C C . ALA A 1 119 ? -1.616 -5.993 5.984 1.00 83.25 119 ALA A C 1
ATOM 877 O O . ALA A 1 119 ? -1.597 -7.210 5.781 1.00 83.25 119 ALA A O 1
ATOM 878 N N . LEU A 1 120 ? -2.073 -5.128 5.070 1.00 85.44 120 LEU A N 1
ATOM 879 C CA . LEU A 1 120 ? -2.555 -5.526 3.742 1.00 85.44 120 LEU A CA 1
ATOM 880 C C . LEU A 1 120 ? -1.490 -6.306 2.975 1.00 85.44 120 LEU A C 1
ATOM 882 O O . LEU A 1 120 ? -1.761 -7.354 2.382 1.00 85.44 120 LEU A O 1
ATOM 886 N N . ARG A 1 121 ? -0.258 -5.803 3.013 1.00 86.19 121 ARG A N 1
ATOM 887 C CA . ARG A 1 121 ? 0.874 -6.400 2.321 1.00 86.19 121 ARG A CA 1
ATOM 888 C C . ARG A 1 121 ? 1.239 -7.771 2.890 1.00 86.19 121 ARG A C 1
ATOM 890 O O . ARG A 1 121 ? 1.421 -8.718 2.120 1.00 86.19 121 ARG A O 1
ATOM 897 N N . ASN A 1 122 ? 1.298 -7.891 4.213 1.00 83.44 122 ASN A N 1
ATOM 898 C CA . ASN A 1 122 ? 1.589 -9.143 4.910 1.00 83.44 122 ASN A CA 1
ATOM 899 C C . ASN A 1 122 ? 0.513 -10.205 4.645 1.00 83.44 122 ASN A C 1
ATOM 901 O O . ASN A 1 122 ? 0.849 -11.365 4.408 1.00 83.44 122 ASN A O 1
ATOM 905 N N . LEU A 1 123 ? -0.767 -9.819 4.613 1.00 82.50 123 LEU A N 1
ATOM 906 C CA . LEU A 1 123 ? -1.857 -10.737 4.275 1.00 82.50 123 LEU A CA 1
ATOM 907 C C . LEU A 1 123 ? -1.753 -11.250 2.840 1.00 82.50 123 LEU A C 1
ATOM 909 O O . LEU A 1 123 ? -1.888 -12.450 2.622 1.00 82.50 123 LEU A O 1
ATOM 913 N N . ILE A 1 124 ? -1.439 -10.384 1.874 1.00 83.62 124 ILE A N 1
ATOM 914 C CA . ILE A 1 124 ? -1.218 -10.814 0.486 1.00 83.62 124 ILE A CA 1
ATOM 915 C C . ILE A 1 124 ? -0.012 -11.746 0.361 1.00 83.62 124 ILE A C 1
ATOM 917 O O . ILE A 1 124 ? -0.088 -12.725 -0.378 1.00 83.62 124 ILE A O 1
ATOM 921 N N . MET A 1 125 ? 1.079 -11.500 1.097 1.00 82.12 125 MET A N 1
ATOM 922 C CA . MET A 1 125 ? 2.210 -12.439 1.124 1.00 82.12 125 MET A CA 1
ATOM 923 C C . MET A 1 125 ? 1.816 -13.793 1.681 1.00 82.12 125 MET A C 1
ATOM 925 O O . MET A 1 125 ? 2.168 -14.818 1.102 1.00 82.12 125 MET A O 1
ATOM 929 N N . LYS A 1 126 ? 1.087 -13.793 2.797 1.00 82.62 126 LYS A N 1
ATOM 930 C CA . LYS A 1 126 ? 0.613 -15.020 3.420 1.00 82.62 126 LYS A CA 1
ATOM 931 C C . LYS A 1 126 ? -0.293 -15.791 2.463 1.00 82.62 126 LYS A C 1
ATOM 933 O O . LYS A 1 126 ? -0.055 -16.965 2.227 1.00 82.62 126 LYS A O 1
ATOM 938 N N . LEU A 1 127 ? -1.258 -15.111 1.843 1.00 81.44 127 LEU A N 1
ATOM 939 C CA . LEU A 1 127 ? -2.130 -15.693 0.827 1.00 81.44 127 LEU A CA 1
ATOM 940 C C . LEU A 1 127 ? -1.330 -16.351 -0.290 1.00 81.44 127 LEU A C 1
ATOM 942 O O . LEU A 1 127 ? -1.559 -17.520 -0.586 1.00 81.44 127 LEU A O 1
ATOM 946 N N . TYR A 1 128 ? -0.377 -15.616 -0.862 1.00 80.50 128 TYR A N 1
ATOM 947 C CA . TYR A 1 128 ? 0.482 -16.113 -1.929 1.00 80.50 128 TYR A CA 1
ATOM 948 C C . TYR A 1 128 ? 1.268 -17.354 -1.497 1.00 80.50 128 TYR A C 1
ATOM 950 O O . TYR A 1 128 ? 1.275 -18.342 -2.222 1.00 80.50 128 TYR A O 1
ATOM 958 N N . SER A 1 129 ? 1.878 -17.323 -0.309 1.00 80.31 129 SER A N 1
ATOM 959 C CA . SER A 1 129 ? 2.647 -18.441 0.246 1.00 80.31 129 SER A CA 1
ATOM 960 C C . SER A 1 129 ? 1.785 -19.676 0.512 1.00 80.31 129 SER A C 1
ATOM 962 O O . SER A 1 129 ? 2.196 -20.781 0.174 1.00 80.31 129 SER A O 1
ATOM 964 N N . ASP A 1 130 ? 0.598 -19.498 1.094 1.00 81.62 130 ASP A N 1
ATOM 965 C CA . ASP A 1 130 ? -0.291 -20.595 1.499 1.00 81.62 130 ASP A CA 1
ATOM 966 C C . ASP A 1 130 ? -0.874 -21.357 0.294 1.00 81.62 130 ASP A C 1
ATOM 968 O O . ASP A 1 130 ? -1.308 -22.498 0.434 1.00 81.62 130 ASP A O 1
ATOM 972 N N . HIS A 1 131 ? -0.880 -20.739 -0.892 1.00 82.62 131 HIS A N 1
ATOM 973 C CA . HIS A 1 131 ? -1.457 -21.313 -2.114 1.00 82.62 131 HIS A CA 1
ATOM 974 C C . HIS A 1 131 ? -0.434 -21.477 -3.245 1.00 82.62 131 HIS A C 1
ATOM 976 O O . HIS A 1 131 ? -0.819 -21.746 -4.385 1.00 82.62 131 HIS A O 1
ATOM 982 N N . LEU A 1 132 ? 0.857 -21.301 -2.957 1.00 81.69 132 LEU A N 1
ATOM 983 C CA . LEU A 1 132 ? 1.931 -21.591 -3.899 1.00 81.69 132 LEU A CA 1
ATOM 984 C C . LEU A 1 132 ? 2.060 -23.113 -4.056 1.00 81.69 132 LEU A C 1
ATOM 986 O O . LEU A 1 132 ? 2.095 -23.851 -3.072 1.00 81.69 132 LEU A O 1
ATOM 990 N N . SER A 1 133 ? 2.136 -23.596 -5.294 1.00 78.81 133 SER A N 1
ATOM 991 C CA . SER A 1 133 ? 2.364 -25.011 -5.578 1.00 78.81 133 SER A CA 1
ATOM 992 C C . SER A 1 133 ? 3.701 -25.474 -5.000 1.00 78.81 133 SER A C 1
ATOM 994 O O . SER A 1 133 ? 4.643 -24.694 -4.867 1.00 78.81 133 SER A O 1
ATOM 996 N N . ALA A 1 134 ? 3.810 -26.768 -4.692 1.00 75.19 134 ALA A N 1
ATOM 997 C CA . ALA A 1 134 ? 5.009 -27.348 -4.077 1.00 75.19 134 ALA A CA 1
ATOM 998 C C . ALA A 1 134 ? 6.295 -27.158 -4.909 1.00 75.19 134 ALA A C 1
ATOM 1000 O O . ALA A 1 134 ? 7.393 -27.194 -4.363 1.00 75.19 134 ALA A O 1
ATOM 1001 N N . ASP A 1 135 ? 6.168 -26.946 -6.222 1.00 74.25 135 ASP A N 1
ATOM 1002 C CA . ASP A 1 135 ? 7.282 -26.647 -7.127 1.00 74.25 135 ASP A CA 1
ATOM 1003 C C . ASP A 1 135 ? 7.632 -25.147 -7.213 1.00 74.25 135 ASP A C 1
ATOM 1005 O O . ASP A 1 135 ? 8.582 -24.782 -7.904 1.00 74.25 135 ASP A O 1
ATOM 1009 N N . GLY A 1 136 ? 6.867 -24.277 -6.544 1.00 68.81 136 GLY A N 1
ATOM 1010 C CA . GLY A 1 136 ? 7.038 -22.825 -6.547 1.00 68.81 136 GLY A CA 1
ATOM 1011 C C . GLY A 1 136 ? 6.629 -22.126 -7.847 1.00 68.81 136 GLY A C 1
ATOM 1012 O O . GLY A 1 136 ? 6.880 -20.930 -7.989 1.00 68.81 136 GLY A O 1
ATOM 1013 N N . LYS A 1 137 ? 6.040 -22.838 -8.819 1.00 67.75 137 LYS A N 1
ATOM 1014 C CA . LYS A 1 137 ? 5.842 -22.323 -10.190 1.00 67.75 137 LYS A CA 1
ATOM 1015 C C . LYS A 1 137 ? 4.443 -21.797 -10.476 1.00 67.75 137 LYS A C 1
ATOM 1017 O O . LYS A 1 137 ? 4.246 -21.110 -11.480 1.00 67.75 137 LYS A O 1
ATOM 1022 N N . SER A 1 138 ? 3.464 -22.137 -9.647 1.00 70.69 138 SER A N 1
ATOM 1023 C CA . SER A 1 138 ? 2.067 -21.765 -9.854 1.00 70.69 138 SER A CA 1
ATOM 1024 C C . SER A 1 138 ? 1.379 -21.460 -8.533 1.00 70.69 138 SER A C 1
ATOM 1026 O O . SER A 1 138 ? 1.809 -21.914 -7.483 1.00 70.69 138 SER A O 1
ATOM 1028 N N . VAL A 1 139 ? 0.318 -20.667 -8.577 1.00 76.00 139 VAL A N 1
ATOM 1029 C CA . VAL A 1 139 ? -0.459 -20.299 -7.393 1.00 76.00 139 VAL A CA 1
ATOM 1030 C C . VAL A 1 139 ? -1.907 -20.694 -7.634 1.00 76.00 139 VAL A C 1
ATOM 1032 O O . VAL A 1 139 ? -2.454 -20.409 -8.702 1.00 76.00 139 VAL A O 1
ATOM 1035 N N . ASP A 1 140 ? -2.534 -21.347 -6.658 1.00 81.56 140 ASP A N 1
ATOM 1036 C CA . ASP A 1 140 ? -3.947 -21.717 -6.727 1.00 81.56 140 ASP A CA 1
ATOM 1037 C C . ASP A 1 140 ? -4.840 -20.523 -6.357 1.00 81.56 140 ASP A C 1
ATOM 1039 O O . ASP A 1 140 ? -5.311 -20.364 -5.229 1.00 81.56 140 ASP A O 1
ATOM 1043 N N . TYR A 1 141 ? -5.081 -19.660 -7.347 1.00 79.81 141 TYR A N 1
ATOM 1044 C CA . TYR A 1 141 ? -5.946 -18.483 -7.215 1.00 79.81 141 TYR A CA 1
ATOM 1045 C C . TYR A 1 141 ? -7.394 -18.841 -6.838 1.00 79.81 141 TYR A C 1
ATOM 1047 O O . TYR A 1 141 ? -8.065 -18.062 -6.157 1.00 79.81 141 TYR A O 1
ATOM 1055 N N . SER A 1 142 ? -7.878 -20.020 -7.247 1.00 82.38 142 SER A N 1
ATOM 1056 C CA . SER A 1 142 ? -9.242 -20.475 -6.956 1.00 82.38 142 SER A CA 1
ATOM 1057 C C . SER A 1 142 ? -9.403 -20.775 -5.469 1.00 82.38 142 SER A C 1
ATOM 1059 O O . SER A 1 142 ? -10.317 -20.242 -4.834 1.00 82.38 142 SER A O 1
ATOM 1061 N N . ALA A 1 143 ? -8.492 -21.564 -4.894 1.00 83.75 143 ALA A N 1
ATOM 1062 C CA . ALA A 1 143 ? -8.474 -21.835 -3.459 1.00 83.75 143 ALA A CA 1
ATOM 1063 C C . ALA A 1 143 ? -8.205 -20.559 -2.646 1.00 83.75 143 ALA A C 1
ATOM 1065 O O . ALA A 1 143 ? -8.913 -20.291 -1.672 1.00 83.75 143 ALA A O 1
ATOM 1066 N N . MET A 1 144 ? -7.276 -19.715 -3.110 1.00 84.94 144 MET A N 1
ATOM 1067 C CA . MET A 1 144 ? -6.919 -18.464 -2.437 1.00 84.94 144 MET A CA 1
ATOM 1068 C C . MET A 1 144 ? -8.124 -17.544 -2.234 1.00 84.94 144 MET A C 1
ATOM 1070 O O . MET A 1 144 ? -8.331 -17.042 -1.129 1.00 84.94 144 MET A O 1
ATOM 1074 N N . SER A 1 145 ? -8.956 -17.381 -3.268 1.00 82.69 145 SER A N 1
ATOM 1075 C CA . SER A 1 145 ? -10.149 -16.521 -3.228 1.00 82.69 145 SER A CA 1
ATOM 1076 C C . SER A 1 145 ? -11.236 -16.970 -2.238 1.00 82.69 145 SER A C 1
ATOM 1078 O O . SER A 1 145 ? -12.129 -16.190 -1.920 1.00 82.69 145 SER A O 1
ATOM 1080 N N . LYS A 1 146 ? -11.173 -18.215 -1.748 1.00 85.12 146 LYS A N 1
ATOM 1081 C CA . LYS A 1 146 ? -12.135 -18.798 -0.794 1.00 85.12 146 LYS A CA 1
ATOM 1082 C C . LYS A 1 146 ? -11.585 -18.884 0.631 1.00 85.12 146 LYS A C 1
ATOM 1084 O O . LYS A 1 146 ? -12.262 -19.395 1.518 1.00 85.12 146 LYS A O 1
ATOM 1089 N N . SER A 1 147 ? -10.350 -18.440 0.847 1.00 82.25 147 SER A N 1
ATOM 1090 C CA . SER A 1 147 ? -9.698 -18.516 2.151 1.00 82.25 147 SER A CA 1
ATOM 1091 C C . SER A 1 147 ? -10.174 -17.403 3.091 1.00 82.25 147 SER A C 1
ATOM 1093 O O . SER A 1 147 ? -10.420 -16.272 2.670 1.00 82.25 147 SER A O 1
ATOM 1095 N N . SER A 1 148 ? -10.215 -17.686 4.395 1.00 80.75 148 SER A N 1
ATOM 1096 C CA . SER A 1 148 ? -10.507 -16.675 5.425 1.00 80.75 148 SER A CA 1
ATOM 1097 C C . SER A 1 148 ? -9.469 -15.546 5.455 1.00 80.75 148 SER A C 1
ATOM 1099 O O . SER A 1 148 ? -9.773 -14.410 5.808 1.00 80.75 148 SER A O 1
ATOM 1101 N N . CYS A 1 149 ? -8.231 -15.831 5.041 1.00 77.38 149 CYS A N 1
ATOM 1102 C CA . CYS A 1 149 ? -7.181 -14.825 4.904 1.00 77.38 149 CYS A CA 1
ATOM 1103 C C . CYS A 1 149 ? -7.517 -13.802 3.801 1.00 77.38 149 CYS A C 1
ATOM 1105 O O . CYS A 1 149 ? -7.231 -12.614 3.948 1.00 77.38 149 CYS A O 1
ATOM 1107 N N . TYR A 1 150 ? -8.172 -14.245 2.723 1.00 83.25 150 TYR A N 1
ATOM 1108 C CA . TYR A 1 150 ? -8.593 -13.384 1.621 1.00 83.25 150 TYR A CA 1
ATOM 1109 C C . TYR A 1 150 ? -9.788 -12.518 2.014 1.00 83.25 150 TYR A C 1
ATOM 1111 O O . TYR A 1 150 ? -9.777 -11.316 1.763 1.00 83.25 150 TYR A O 1
ATOM 1119 N N . GLU A 1 151 ? -10.761 -13.096 2.718 1.00 79.25 151 GLU A N 1
ATOM 1120 C CA . GLU A 1 151 ? -11.859 -12.340 3.326 1.00 79.25 151 GLU A CA 1
ATOM 1121 C C . GLU A 1 151 ? -11.319 -11.241 4.254 1.00 79.25 151 GLU A C 1
ATOM 1123 O O . GLU A 1 151 ? -11.644 -10.065 4.084 1.00 79.25 151 GLU A O 1
ATOM 1128 N N . ARG A 1 152 ? -10.373 -11.589 5.136 1.00 78.56 152 ARG A N 1
ATOM 1129 C CA . ARG A 1 152 ? -9.726 -10.626 6.033 1.00 78.56 152 ARG A CA 1
ATOM 1130 C C . ARG A 1 152 ? -8.964 -9.526 5.293 1.00 78.56 152 ARG A C 1
ATOM 1132 O O . ARG A 1 152 ? -8.958 -8.375 5.731 1.00 78.56 152 ARG A O 1
ATOM 1139 N N . TYR A 1 153 ? -8.304 -9.862 4.188 1.00 84.44 153 TYR A N 1
ATOM 1140 C CA . TYR A 1 153 ? -7.649 -8.875 3.333 1.00 84.44 153 TYR A CA 1
ATOM 1141 C C . TYR A 1 153 ? -8.662 -7.896 2.727 1.00 84.44 153 TYR A C 1
ATOM 1143 O O . TYR A 1 153 ? -8.442 -6.686 2.780 1.00 84.44 153 TYR A O 1
ATOM 1151 N N . CYS A 1 154 ? -9.779 -8.399 2.192 1.00 84.00 154 CYS A N 1
ATOM 1152 C CA . CYS A 1 154 ? -10.840 -7.561 1.640 1.00 84.00 154 CYS A CA 1
ATOM 1153 C C . CYS A 1 154 ? -11.439 -6.628 2.702 1.00 84.00 154 CYS A C 1
ATOM 1155 O O . CYS A 1 154 ? -11.604 -5.443 2.425 1.00 84.00 154 CYS A O 1
ATOM 1157 N N . GLU A 1 155 ? -11.694 -7.124 3.916 1.00 79.62 155 GLU A N 1
ATOM 1158 C CA . GLU A 1 155 ? -12.140 -6.298 5.046 1.00 79.62 155 GLU A CA 1
ATOM 1159 C C . GLU A 1 155 ? -11.152 -5.170 5.358 1.00 79.62 155 GLU A C 1
ATOM 1161 O O . GLU A 1 155 ? -11.554 -4.022 5.527 1.00 79.62 155 GLU A O 1
ATOM 1166 N N . LEU A 1 156 ? -9.851 -5.476 5.415 1.00 79.19 156 LEU A N 1
ATOM 1167 C CA . LEU A 1 156 ? -8.825 -4.467 5.680 1.00 79.19 156 LEU A CA 1
ATOM 1168 C C . LEU A 1 156 ? -8.718 -3.447 4.545 1.00 79.19 156 LEU A C 1
ATOM 1170 O O . LEU A 1 156 ? -8.544 -2.259 4.807 1.00 79.19 156 LEU A O 1
ATOM 1174 N N . ALA A 1 157 ? -8.869 -3.876 3.291 1.00 85.88 157 ALA A N 1
ATOM 1175 C CA . ALA A 1 157 ? -8.769 -2.985 2.139 1.00 85.88 157 ALA A CA 1
ATOM 1176 C C . ALA A 1 157 ? -9.862 -1.904 2.155 1.00 85.88 157 ALA A C 1
ATOM 1178 O O . ALA A 1 157 ? -9.622 -0.789 1.698 1.00 85.88 157 ALA A O 1
ATOM 1179 N N . VAL A 1 158 ? -11.028 -2.187 2.750 1.00 81.75 158 VAL A N 1
ATOM 1180 C CA . VAL A 1 158 ? -12.099 -1.194 2.946 1.00 81.75 158 VAL A CA 1
ATOM 1181 C C . VAL A 1 158 ? -11.639 -0.015 3.813 1.00 81.75 158 VAL A C 1
ATOM 1183 O O . VAL A 1 158 ? -12.119 1.098 3.614 1.00 81.75 158 VAL A O 1
ATOM 1186 N N . TYR A 1 159 ? -10.681 -0.195 4.728 1.00 80.94 159 TYR A N 1
ATOM 1187 C CA . TYR A 1 159 ? -10.184 0.897 5.577 1.00 80.94 159 TYR A CA 1
ATOM 1188 C C . TYR A 1 159 ? -9.332 1.919 4.837 1.00 80.94 159 TYR A C 1
ATOM 1190 O O . TYR A 1 159 ? -9.204 3.044 5.319 1.00 80.94 159 TYR A O 1
ATOM 1198 N N . LEU A 1 160 ? -8.829 1.588 3.641 1.00 85.31 160 LEU A N 1
ATOM 1199 C CA . LEU A 1 160 ? -8.088 2.539 2.810 1.00 85.31 160 LEU A CA 1
ATOM 1200 C C . LEU A 1 160 ? -8.902 3.811 2.552 1.00 85.31 160 LEU A C 1
ATOM 1202 O O . LEU A 1 160 ? -8.340 4.904 2.558 1.00 85.31 160 LEU A O 1
ATOM 1206 N N . GLN A 1 161 ? -10.229 3.698 2.428 1.00 82.94 161 GLN A N 1
ATOM 1207 C CA . GLN A 1 161 ? -11.112 4.837 2.164 1.00 82.94 161 GLN A CA 1
ATOM 1208 C C . GLN A 1 161 ? -11.089 5.908 3.270 1.00 82.94 161 GLN A C 1
ATOM 1210 O O . GLN A 1 161 ? -11.496 7.036 3.014 1.00 82.94 161 GLN A O 1
ATOM 1215 N N . ARG A 1 162 ? -10.637 5.560 4.486 1.00 77.19 162 ARG A N 1
ATOM 1216 C CA . ARG A 1 162 ? -10.617 6.437 5.672 1.00 77.19 162 ARG A CA 1
ATOM 1217 C C . ARG A 1 162 ? -9.221 6.958 6.025 1.00 77.19 162 ARG A C 1
ATOM 1219 O O . ARG A 1 162 ? -9.072 7.633 7.037 1.00 77.19 162 ARG A O 1
ATOM 1226 N N . VAL A 1 163 ? -8.200 6.608 5.244 1.00 80.38 163 VAL A N 1
ATOM 1227 C CA . VAL A 1 163 ? -6.817 7.008 5.521 1.00 80.38 163 VAL A CA 1
ATOM 1228 C C . VAL A 1 163 ? -6.633 8.503 5.271 1.00 80.38 163 VAL A C 1
ATOM 1230 O O . VAL A 1 163 ? -6.950 8.993 4.190 1.00 80.38 163 VAL A O 1
ATOM 1233 N N . GLU A 1 164 ? -6.054 9.205 6.245 1.00 83.00 164 GLU A N 1
ATOM 1234 C CA . GLU A 1 164 ? -5.576 10.578 6.074 1.00 83.00 164 GLU A CA 1
ATOM 1235 C C . GLU A 1 164 ? -4.212 10.562 5.366 1.00 83.00 164 GLU A C 1
ATOM 1237 O O . GLU A 1 164 ? -3.238 10.011 5.882 1.00 83.00 164 GLU A O 1
ATOM 1242 N N . LEU A 1 165 ? -4.147 11.128 4.158 1.00 89.38 165 LEU A N 1
ATOM 1243 C CA . LEU A 1 165 ? -2.959 11.064 3.294 1.00 89.38 165 LEU A CA 1
ATOM 1244 C C . LEU A 1 165 ? -2.078 12.313 3.393 1.00 89.38 165 LEU A C 1
ATOM 1246 O O . LEU A 1 165 ? -0.870 12.238 3.150 1.00 89.38 165 LEU A O 1
ATOM 1250 N N . LEU A 1 166 ? -2.669 13.465 3.724 1.00 89.19 166 LEU A N 1
ATOM 1251 C CA . LEU A 1 166 ? -1.974 14.752 3.678 1.00 89.19 166 LEU A CA 1
ATOM 1252 C C . LEU A 1 166 ? -1.021 14.940 4.861 1.00 89.19 166 LEU A C 1
ATOM 1254 O O . LEU A 1 166 ? -0.031 15.659 4.740 1.00 89.19 166 LEU A O 1
ATOM 1258 N N . SER A 1 167 ? -1.283 14.264 5.981 1.00 86.94 167 SER A N 1
ATOM 1259 C CA . SER A 1 167 ? -0.430 14.304 7.171 1.00 86.94 167 SER A CA 1
ATOM 1260 C C . SER A 1 167 ? 0.773 13.359 7.113 1.00 86.94 167 SER A C 1
ATOM 1262 O O . SER A 1 167 ? 1.599 13.404 8.020 1.00 86.94 167 SER A O 1
ATOM 1264 N N . LEU A 1 168 ? 0.869 12.491 6.097 1.00 90.44 168 LEU A N 1
ATOM 1265 C CA . LEU A 1 168 ? 1.950 11.507 6.002 1.00 90.44 168 LEU A CA 1
ATOM 1266 C C . LEU A 1 168 ? 3.291 12.178 5.717 1.00 90.44 168 LEU A C 1
ATOM 1268 O O . LEU A 1 168 ? 3.385 13.031 4.822 1.00 90.44 168 LEU A O 1
ATOM 1272 N N . THR A 1 169 ? 4.336 11.723 6.410 1.00 94.06 169 THR A N 1
ATOM 1273 C CA . THR A 1 169 ? 5.714 12.068 6.049 1.00 94.06 169 THR A CA 1
ATOM 1274 C C . THR A 1 169 ? 6.073 11.500 4.675 1.00 94.06 169 THR A C 1
ATOM 1276 O O . THR A 1 169 ? 5.355 10.678 4.096 1.00 94.06 169 THR A O 1
ATOM 1279 N N . HIS A 1 170 ? 7.209 11.935 4.131 1.00 95.12 170 HIS A N 1
ATOM 1280 C CA . HIS A 1 170 ? 7.714 11.418 2.865 1.00 95.12 170 HIS A CA 1
ATOM 1281 C C . HIS A 1 170 ? 7.908 9.890 2.910 1.00 95.12 170 HIS A C 1
ATOM 1283 O O . HIS A 1 170 ? 7.430 9.172 2.030 1.00 95.12 170 HIS A O 1
ATOM 1289 N N . GLU A 1 171 ? 8.539 9.388 3.971 1.00 94.94 171 GLU A N 1
ATOM 1290 C CA . GLU A 1 171 ? 8.831 7.971 4.174 1.00 94.94 171 GLU A CA 1
ATOM 1291 C C . GLU A 1 171 ? 7.564 7.137 4.386 1.00 94.94 171 GLU A C 1
ATOM 1293 O O . GLU A 1 171 ? 7.435 6.049 3.819 1.00 94.94 171 GLU A O 1
ATOM 1298 N N . GLU A 1 172 ? 6.611 7.646 5.173 1.00 94.88 172 GLU A N 1
ATOM 1299 C CA . GLU A 1 172 ? 5.311 7.001 5.377 1.00 94.88 172 GLU A CA 1
ATOM 1300 C C . GLU A 1 172 ? 4.537 6.901 4.070 1.00 94.88 172 GLU A C 1
ATOM 1302 O O . GLU A 1 172 ? 4.004 5.842 3.745 1.00 94.88 172 GLU A O 1
ATOM 1307 N N . ARG A 1 173 ? 4.519 7.979 3.281 1.00 96.69 173 ARG A N 1
ATOM 1308 C CA . ARG A 1 173 ? 3.834 8.012 1.992 1.00 96.69 173 ARG A CA 1
ATOM 1309 C C . ARG A 1 173 ? 4.439 7.025 0.997 1.00 96.69 173 ARG A C 1
ATOM 1311 O O . ARG A 1 173 ? 3.689 6.300 0.344 1.00 96.69 173 ARG A O 1
ATOM 1318 N N . LEU A 1 174 ? 5.768 6.970 0.897 1.00 96.38 174 LEU A N 1
ATOM 1319 C CA . LEU A 1 174 ? 6.465 5.996 0.054 1.00 96.38 174 LEU A CA 1
ATOM 1320 C C . LEU A 1 174 ? 6.105 4.563 0.453 1.00 96.38 174 LEU A C 1
ATOM 1322 O O . LEU A 1 174 ? 5.612 3.799 -0.379 1.00 96.38 174 LEU A O 1
ATOM 1326 N N . ALA A 1 175 ? 6.309 4.207 1.726 1.00 95.88 175 ALA A N 1
ATOM 1327 C CA . ALA A 1 175 ? 6.028 2.864 2.224 1.00 95.88 175 ALA A CA 1
ATOM 1328 C C . ALA A 1 175 ? 4.555 2.481 2.014 1.00 95.88 175 ALA A C 1
ATOM 1330 O O . ALA A 1 175 ? 4.266 1.402 1.491 1.00 95.88 175 ALA A O 1
ATOM 1331 N N . PHE A 1 176 ? 3.635 3.397 2.335 1.00 97.12 176 PHE A N 1
ATOM 1332 C CA . PHE A 1 176 ? 2.199 3.217 2.162 1.00 97.12 176 PHE A CA 1
ATOM 1333 C C . PHE A 1 176 ? 1.833 2.876 0.717 1.00 97.12 176 PHE A C 1
ATOM 1335 O O . PHE A 1 176 ? 1.255 1.820 0.452 1.00 97.12 176 PHE A O 1
ATOM 1342 N N . PHE A 1 177 ? 2.190 3.741 -0.234 1.00 97.88 177 PHE A N 1
ATOM 1343 C CA . PHE A 1 177 ? 1.771 3.575 -1.623 1.00 97.88 177 PHE A CA 1
ATOM 1344 C C . PHE A 1 177 ? 2.470 2.403 -2.318 1.00 97.88 177 PHE A C 1
ATOM 1346 O O . PHE A 1 177 ? 1.828 1.727 -3.120 1.00 97.88 177 PHE A O 1
ATOM 1353 N N . ILE A 1 178 ? 3.726 2.092 -1.980 1.00 96.31 178 ILE A N 1
ATOM 1354 C CA . ILE A 1 178 ? 4.413 0.897 -2.497 1.00 96.31 178 ILE A CA 1
ATOM 1355 C C . ILE A 1 178 ? 3.718 -0.377 -2.005 1.00 96.31 178 ILE A C 1
ATOM 1357 O O . ILE A 1 178 ? 3.424 -1.276 -2.797 1.00 96.31 178 ILE A O 1
ATOM 1361 N N . ASN A 1 179 ? 3.413 -0.459 -0.707 1.00 95.31 179 ASN A N 1
ATOM 1362 C CA . ASN A 1 179 ? 2.712 -1.606 -0.134 1.00 95.31 179 ASN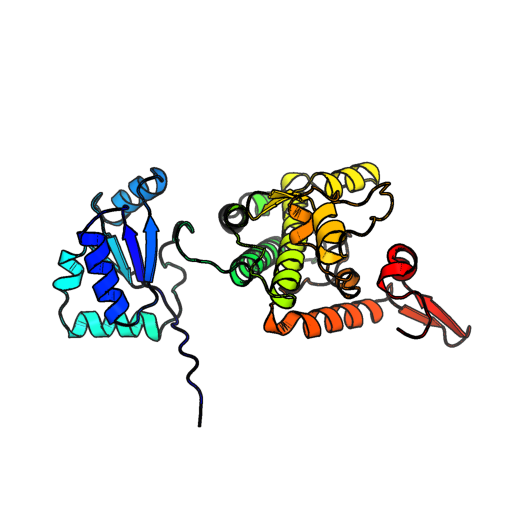 A CA 1
ATOM 1363 C C . ASN A 1 179 ? 1.313 -1.773 -0.741 1.00 95.31 179 ASN A C 1
ATOM 1365 O O . ASN A 1 179 ? 0.950 -2.883 -1.138 1.00 95.31 179 ASN A O 1
ATOM 1369 N N . VAL A 1 180 ? 0.549 -0.680 -0.849 1.00 96.12 180 VAL A N 1
ATOM 1370 C CA . VAL A 1 180 ? -0.805 -0.686 -1.419 1.00 96.12 180 VAL A CA 1
ATOM 1371 C C . VAL A 1 180 ? -0.782 -1.052 -2.900 1.00 96.12 180 VAL A C 1
ATOM 1373 O O . VAL A 1 180 ? -1.570 -1.904 -3.304 1.00 96.12 180 VAL A O 1
ATOM 1376 N N . TYR A 1 181 ? 0.134 -0.495 -3.700 1.00 96.31 181 TYR A N 1
ATOM 1377 C CA . TYR A 1 181 ? 0.301 -0.865 -5.110 1.00 96.31 181 TYR A CA 1
ATOM 1378 C C . TYR A 1 181 ? 0.583 -2.361 -5.249 1.00 96.31 181 TYR A C 1
ATOM 1380 O O . TYR A 1 181 ? -0.123 -3.072 -5.964 1.00 96.31 181 TYR A O 1
ATOM 1388 N N . ASN A 1 182 ? 1.579 -2.862 -4.515 1.00 92.44 182 ASN A N 1
ATOM 1389 C CA . ASN A 1 182 ? 1.990 -4.262 -4.589 1.00 92.44 182 ASN A CA 1
ATOM 1390 C C . ASN A 1 182 ? 0.871 -5.217 -4.156 1.00 92.44 182 ASN A C 1
ATOM 1392 O O . ASN A 1 182 ? 0.705 -6.282 -4.752 1.00 92.44 182 ASN A O 1
ATOM 1396 N N . ALA A 1 183 ? 0.079 -4.834 -3.152 1.00 91.62 183 ALA A N 1
ATOM 1397 C CA . ALA A 1 183 ? -1.099 -5.586 -2.739 1.00 91.62 183 ALA A CA 1
ATOM 1398 C C . ALA A 1 183 ? -2.209 -5.541 -3.809 1.00 91.62 183 ALA A C 1
ATOM 1400 O O . ALA A 1 183 ? -2.765 -6.583 -4.162 1.00 91.62 183 ALA A O 1
ATOM 1401 N N . LEU A 1 184 ? -2.481 -4.361 -4.376 1.00 94.62 184 LEU A N 1
ATOM 1402 C CA . LEU A 1 184 ? -3.513 -4.138 -5.390 1.00 94.62 184 LEU A CA 1
ATOM 1403 C C . LEU A 1 184 ? -3.244 -4.916 -6.685 1.00 94.62 184 LEU A C 1
ATOM 1405 O O . LEU A 1 184 ? -4.187 -5.444 -7.269 1.00 94.62 184 LEU A O 1
ATOM 1409 N N . VAL A 1 185 ? -1.985 -5.052 -7.117 1.00 91.44 185 VAL A N 1
ATOM 1410 C CA . VAL A 1 185 ? -1.628 -5.887 -8.282 1.00 91.44 185 VAL A CA 1
ATOM 1411 C C . VAL A 1 185 ? -2.095 -7.330 -8.077 1.00 91.44 185 VAL A C 1
ATOM 1413 O O . VAL A 1 185 ? -2.789 -7.890 -8.927 1.00 91.44 185 VAL A O 1
ATOM 1416 N N . ILE A 1 186 ? -1.763 -7.928 -6.930 1.00 86.62 186 ILE A N 1
ATOM 1417 C CA . ILE A 1 186 ? -2.119 -9.321 -6.636 1.00 86.62 186 ILE A CA 1
ATOM 1418 C C . ILE A 1 186 ? -3.631 -9.473 -6.453 1.00 86.62 186 ILE A C 1
ATOM 1420 O O . ILE A 1 186 ? -4.226 -10.407 -6.992 1.00 86.62 186 ILE A O 1
ATOM 1424 N N . HIS A 1 187 ? -4.275 -8.536 -5.754 1.00 90.75 187 HIS A N 1
ATOM 1425 C CA . HIS A 1 187 ? -5.729 -8.527 -5.613 1.00 90.75 187 HIS A CA 1
ATOM 1426 C C . HIS A 1 187 ? -6.441 -8.400 -6.967 1.00 90.75 187 HIS A C 1
ATOM 1428 O O . HIS A 1 187 ? -7.411 -9.111 -7.230 1.00 90.75 187 HIS A O 1
ATOM 1434 N N . GLY A 1 188 ? -5.925 -7.557 -7.862 1.00 90.81 188 GLY A N 1
ATOM 1435 C CA . GLY A 1 188 ? -6.405 -7.437 -9.232 1.00 90.81 188 GLY A CA 1
ATOM 1436 C C . GLY A 1 188 ? -6.307 -8.760 -9.990 1.00 90.81 188 GLY A C 1
ATOM 1437 O O . GLY A 1 188 ? -7.277 -9.154 -10.632 1.00 90.81 188 GLY A O 1
ATOM 1438 N N . TYR A 1 189 ? -5.193 -9.490 -9.875 1.00 87.00 189 TYR A N 1
ATOM 1439 C CA . TYR A 1 189 ? -5.054 -10.818 -10.490 1.00 87.00 189 TYR A CA 1
ATOM 1440 C C . TYR A 1 189 ? -6.018 -11.847 -9.916 1.00 87.00 189 TYR A C 1
ATOM 1442 O O . TYR A 1 189 ? -6.600 -12.617 -10.678 1.00 87.00 189 TYR A O 1
ATOM 1450 N N . LEU A 1 190 ? -6.247 -11.828 -8.603 1.00 83.88 190 LEU A N 1
ATOM 1451 C CA . LEU A 1 190 ? -7.229 -12.698 -7.953 1.00 83.88 190 LEU A CA 1
ATOM 1452 C C . LEU A 1 190 ? -8.653 -12.447 -8.459 1.00 83.88 190 LEU A C 1
ATOM 1454 O O . LEU A 1 190 ? -9.415 -13.390 -8.653 1.00 83.88 190 LEU A O 1
ATOM 1458 N N . ARG A 1 191 ? -9.020 -11.180 -8.673 1.00 87.19 191 ARG A N 1
ATOM 1459 C CA . ARG A 1 191 ? -10.384 -10.792 -9.061 1.00 87.19 191 ARG A CA 1
ATOM 1460 C C . ARG A 1 191 ? -10.643 -10.851 -10.561 1.00 87.19 191 ARG A C 1
ATOM 1462 O O . ARG A 1 191 ? -11.751 -11.194 -10.961 1.00 87.19 191 ARG A O 1
ATOM 1469 N N . LEU A 1 192 ? -9.665 -10.461 -11.373 1.00 88.31 192 LEU A N 1
ATOM 1470 C CA . LEU A 1 192 ? -9.832 -10.224 -12.812 1.00 88.31 192 LEU A CA 1
ATOM 1471 C C . LEU A 1 192 ? -9.021 -11.193 -13.681 1.00 88.31 192 LEU A C 1
ATOM 1473 O O . LEU A 1 192 ? -9.189 -11.203 -14.900 1.00 88.31 192 LEU A O 1
ATOM 1477 N N . GLY A 1 193 ? -8.152 -12.001 -13.073 1.00 84.12 193 GLY A N 1
ATOM 1478 C CA . GLY A 1 193 ? -7.192 -12.836 -13.781 1.00 84.12 193 GLY A CA 1
ATOM 1479 C C . GLY A 1 193 ? -5.975 -12.055 -14.281 1.00 84.12 193 GLY A C 1
ATOM 1480 O O . GLY A 1 193 ? -5.877 -10.830 -14.175 1.00 84.12 193 GLY A O 1
ATOM 1481 N N . PHE A 1 194 ? -5.013 -12.791 -14.835 1.00 84.19 194 PHE A N 1
ATOM 1482 C CA . PHE A 1 194 ? -3.795 -12.202 -15.379 1.00 84.19 194 PHE A CA 1
ATOM 1483 C C . PHE A 1 194 ? -4.021 -11.610 -16.770 1.00 84.19 194 PHE A C 1
ATOM 1485 O O . PHE A 1 194 ? -4.611 -12.275 -17.627 1.00 84.19 194 PHE A O 1
ATOM 1492 N N . PRO A 1 195 ? -3.482 -10.414 -17.057 1.00 87.25 195 PRO A N 1
ATOM 1493 C CA . PRO A 1 195 ? -3.482 -9.890 -18.409 1.00 87.25 195 PRO A CA 1
ATOM 1494 C C . PRO A 1 195 ? -2.590 -10.758 -19.303 1.00 87.25 195 PRO A C 1
ATOM 1496 O O . PRO A 1 195 ? -1.399 -10.925 -19.054 1.00 87.25 195 PRO A O 1
ATOM 1499 N N . THR A 1 196 ? -3.168 -11.288 -20.376 1.00 87.31 196 THR A N 1
ATOM 1500 C CA . THR A 1 196 ? -2.478 -12.188 -21.322 1.00 87.31 196 THR A CA 1
ATOM 1501 C C . THR A 1 196 ? -1.876 -11.458 -22.521 1.00 87.31 196 THR A C 1
ATOM 1503 O O . THR A 1 196 ? -1.081 -12.026 -23.263 1.00 87.31 196 THR A O 1
ATOM 1506 N N . ASN A 1 197 ? -2.246 -10.193 -22.728 1.00 89.25 197 ASN A N 1
ATOM 1507 C CA . ASN A 1 197 ? -1.776 -9.375 -23.841 1.00 89.25 197 ASN A CA 1
ATOM 1508 C C . ASN A 1 197 ? -1.623 -7.901 -23.441 1.00 89.25 197 ASN A C 1
ATOM 1510 O O . ASN A 1 197 ? -2.072 -7.470 -22.377 1.00 89.25 197 ASN A O 1
ATOM 1514 N N . MET A 1 198 ? -1.001 -7.120 -24.327 1.00 86.81 198 MET A N 1
ATOM 1515 C CA . MET A 1 198 ? -0.675 -5.711 -24.085 1.00 86.81 198 MET A CA 1
ATOM 1516 C C . MET A 1 198 ? -1.899 -4.842 -23.793 1.00 86.81 198 MET A C 1
ATOM 1518 O O . MET A 1 198 ? -1.828 -3.965 -22.937 1.00 86.81 198 MET A O 1
ATOM 1522 N N . TRP A 1 199 ? -3.027 -5.084 -24.462 1.00 88.31 199 TRP A N 1
ATOM 1523 C CA . TRP A 1 199 ? -4.234 -4.282 -24.260 1.00 88.31 199 TRP A CA 1
ATOM 1524 C C . TRP A 1 199 ? -4.927 -4.610 -22.934 1.00 88.31 199 TRP A C 1
ATOM 1526 O O . TRP A 1 199 ? -5.325 -3.705 -22.202 1.00 88.31 199 TRP A O 1
ATOM 1536 N N . GLN A 1 200 ? -5.005 -5.894 -22.572 1.00 91.19 200 GLN A N 1
ATOM 1537 C CA . GLN A 1 200 ? -5.465 -6.314 -21.245 1.00 91.19 200 GLN A CA 1
ATOM 1538 C C . GLN A 1 200 ? -4.564 -5.748 -20.150 1.00 91.19 200 GLN A C 1
ATOM 1540 O O . GLN A 1 200 ? -5.068 -5.277 -19.137 1.00 91.19 200 GLN A O 1
ATOM 1545 N N . ARG A 1 201 ? -3.245 -5.730 -20.371 1.00 89.69 201 ARG A N 1
ATOM 1546 C CA . ARG A 1 201 ? -2.284 -5.127 -19.447 1.00 89.69 201 ARG A CA 1
ATOM 1547 C C . ARG A 1 201 ? -2.522 -3.626 -19.310 1.00 89.69 201 ARG A C 1
ATOM 1549 O O . ARG A 1 201 ? -2.654 -3.143 -18.194 1.00 89.69 201 ARG A O 1
ATOM 1556 N N . TYR A 1 202 ? -2.658 -2.905 -20.421 1.00 90.44 202 TYR A N 1
ATOM 1557 C CA . TYR A 1 202 ? -2.992 -1.482 -20.403 1.00 90.44 202 TYR A CA 1
ATOM 1558 C C . TYR A 1 202 ? -4.263 -1.222 -19.584 1.00 90.44 202 TYR A C 1
ATOM 1560 O O . TYR A 1 202 ? -4.243 -0.423 -18.654 1.00 90.44 202 TYR A O 1
ATOM 1568 N N . ARG A 1 203 ? -5.351 -1.953 -19.849 1.00 92.75 203 ARG A N 1
ATOM 1569 C CA . ARG A 1 203 ? -6.591 -1.816 -19.072 1.00 92.75 203 ARG A CA 1
ATOM 1570 C C . ARG A 1 203 ? -6.401 -2.146 -17.598 1.00 92.75 203 ARG A C 1
ATOM 1572 O O . ARG A 1 203 ? -6.913 -1.423 -16.758 1.00 92.75 203 ARG A O 1
ATOM 1579 N N . PHE A 1 204 ? -5.668 -3.208 -17.286 1.00 93.81 204 PHE A N 1
ATOM 1580 C CA . PHE A 1 204 ? -5.426 -3.622 -15.911 1.00 93.81 204 PHE A CA 1
ATOM 1581 C C . PHE A 1 204 ? -4.826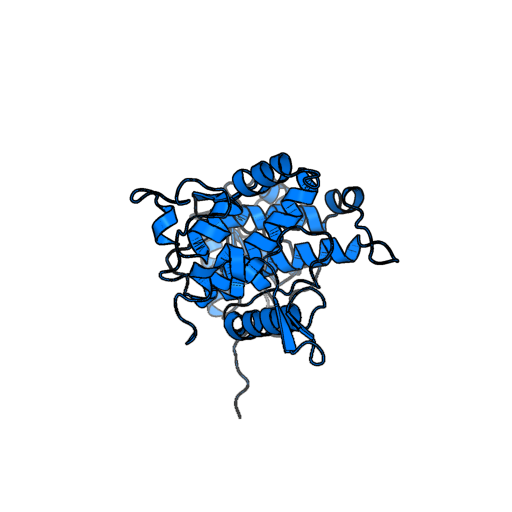 -2.475 -15.090 1.00 93.81 204 PHE A C 1
ATOM 1583 O O . PHE A 1 204 ? -5.414 -2.065 -14.096 1.00 93.81 204 PHE A O 1
ATOM 1590 N N . PHE A 1 205 ? -3.727 -1.880 -15.557 1.00 92.81 205 PHE A N 1
ATOM 1591 C CA . PHE A 1 205 ? -3.055 -0.809 -14.816 1.00 92.81 205 PHE A CA 1
ATOM 1592 C C . PHE A 1 205 ? -3.838 0.517 -14.793 1.00 92.81 205 PHE A C 1
ATOM 1594 O O . PHE A 1 205 ? -3.677 1.291 -13.854 1.00 92.81 205 PHE A O 1
ATOM 1601 N N . ASN A 1 206 ? -4.715 0.768 -15.774 1.00 93.75 206 ASN A N 1
ATOM 1602 C CA . ASN A 1 206 ? -5.513 2.003 -15.853 1.00 93.75 206 ASN A CA 1
ATOM 1603 C C . ASN A 1 206 ? -6.906 1.911 -15.199 1.00 93.75 206 ASN A C 1
ATOM 1605 O O . ASN A 1 206 ? -7.559 2.939 -15.061 1.00 93.75 206 ASN A O 1
ATOM 1609 N N . TYR A 1 207 ? -7.392 0.721 -14.825 1.00 94.56 207 TYR A N 1
ATOM 1610 C CA . TYR A 1 207 ? -8.738 0.555 -14.246 1.00 94.56 207 TYR A CA 1
ATOM 1611 C C . TYR A 1 207 ? -8.765 -0.181 -12.907 1.00 94.56 207 TYR A C 1
ATOM 1613 O O . TYR A 1 207 ? -9.724 -0.020 -12.158 1.00 94.56 207 TYR A O 1
ATOM 1621 N N . VAL A 1 208 ? -7.759 -0.997 -12.584 1.00 95.94 208 VAL A N 1
ATOM 1622 C CA . VAL A 1 208 ? -7.677 -1.622 -11.259 1.00 95.94 208 VAL A CA 1
ATOM 1623 C C . VAL A 1 208 ? -7.307 -0.552 -10.242 1.00 95.94 208 VAL A C 1
ATOM 1625 O O . VAL A 1 208 ? -6.256 0.080 -10.362 1.00 95.94 208 VAL A O 1
ATOM 1628 N N . SER A 1 209 ? -8.182 -0.351 -9.256 1.00 97.06 209 SER A N 1
ATOM 1629 C CA . SER A 1 209 ? -8.109 0.779 -8.335 1.00 97.06 209 SER A CA 1
ATOM 1630 C C . SER A 1 209 ? -8.611 0.461 -6.932 1.00 97.06 209 SER A C 1
ATOM 1632 O O . SER A 1 209 ? -9.438 -0.434 -6.744 1.00 97.06 209 SER A O 1
ATOM 1634 N N . TYR A 1 210 ? -8.193 1.288 -5.977 1.00 96.31 210 TYR A N 1
ATOM 1635 C CA . TYR A 1 210 ? -8.801 1.396 -4.653 1.00 96.31 210 TYR A CA 1
ATOM 1636 C C . TYR A 1 210 ? -9.363 2.791 -4.395 1.00 96.31 210 TYR A C 1
ATOM 1638 O O . TYR A 1 210 ? -8.890 3.769 -4.966 1.00 96.31 210 TYR A O 1
ATOM 1646 N N . LEU A 1 211 ? -10.352 2.864 -3.502 1.00 85.69 211 LEU A N 1
ATOM 1647 C CA . LEU A 1 211 ? -10.765 4.105 -2.855 1.00 85.69 211 LEU A CA 1
ATOM 1648 C C . LEU A 1 211 ? -9.854 4.328 -1.641 1.00 85.69 211 LEU A C 1
ATOM 1650 O O . LEU A 1 211 ? -9.873 3.527 -0.707 1.00 85.69 211 LEU A O 1
ATOM 1654 N N . ILE A 1 212 ? -9.042 5.382 -1.670 1.00 91.19 212 ILE A N 1
ATOM 1655 C CA . ILE A 1 212 ? -8.048 5.702 -0.644 1.00 91.19 212 ILE A CA 1
ATOM 1656 C C . ILE A 1 212 ? -8.250 7.152 -0.206 1.00 91.19 212 ILE A C 1
ATOM 1658 O O . ILE A 1 212 ? -8.173 8.055 -1.034 1.00 91.19 212 ILE A O 1
ATOM 1662 N N . GLY A 1 213 ? -8.526 7.378 1.079 1.00 80.62 213 GLY A N 1
ATOM 1663 C CA . GLY A 1 213 ? -8.748 8.724 1.622 1.00 80.62 213 GLY A CA 1
ATOM 1664 C C . GLY A 1 213 ? -9.840 9.515 0.889 1.00 80.62 213 GLY A C 1
ATOM 1665 O O . GLY A 1 213 ? -9.684 10.706 0.650 1.00 80.62 213 GLY A O 1
ATOM 1666 N N . GLY A 1 214 ? -10.915 8.841 0.465 1.00 76.25 214 GLY A N 1
ATOM 1667 C CA . GLY A 1 214 ? -12.024 9.446 -0.284 1.00 76.25 214 GLY A CA 1
ATOM 1668 C C . GLY A 1 214 ? -11.823 9.578 -1.799 1.00 76.25 214 GLY A C 1
ATOM 1669 O O . GLY A 1 214 ? -12.786 9.884 -2.495 1.00 76.25 214 GLY A O 1
ATOM 1670 N N . GLU A 1 215 ? -10.635 9.279 -2.329 1.00 88.81 215 GLU A N 1
ATOM 1671 C CA . GLU A 1 215 ? -10.317 9.421 -3.754 1.00 88.81 215 GLU A CA 1
ATOM 1672 C C . GLU A 1 215 ? -9.977 8.080 -4.413 1.00 88.81 215 GLU A C 1
ATOM 1674 O O . GLU A 1 215 ? -9.444 7.165 -3.782 1.00 88.81 215 GLU A O 1
ATOM 1679 N N . VAL A 1 216 ? -10.283 7.930 -5.702 1.00 93.38 216 VAL A N 1
ATOM 1680 C CA . VAL A 1 216 ? -9.985 6.691 -6.438 1.00 93.38 216 VAL A CA 1
ATOM 1681 C C . VAL A 1 216 ? -8.565 6.747 -6.994 1.00 93.38 216 VAL A C 1
ATOM 1683 O O . VAL A 1 216 ? -8.217 7.661 -7.739 1.00 93.38 216 VAL A O 1
ATOM 1686 N N . PHE A 1 217 ? -7.753 5.739 -6.679 1.00 97.75 217 PHE A N 1
ATOM 1687 C CA . PHE A 1 217 ? -6.389 5.589 -7.179 1.00 97.75 217 PHE A CA 1
ATOM 1688 C C . PHE A 1 217 ? -6.246 4.283 -7.953 1.00 97.75 217 PHE A C 1
ATOM 1690 O O . PHE A 1 217 ? -6.375 3.195 -7.387 1.00 97.75 217 PHE A O 1
ATOM 1697 N N . THR A 1 218 ? -5.960 4.388 -9.250 1.00 97.81 218 THR A N 1
ATOM 1698 C CA . THR A 1 218 ? -5.546 3.249 -10.080 1.00 97.81 218 THR A CA 1
ATOM 1699 C C . THR A 1 218 ? -4.081 2.884 -9.823 1.00 97.81 218 THR A C 1
ATOM 1701 O O . THR A 1 218 ? -3.322 3.675 -9.262 1.00 97.81 218 THR A O 1
ATOM 1704 N N . LEU A 1 219 ? -3.637 1.707 -10.275 1.00 96.31 219 LEU A N 1
ATOM 1705 C CA . LEU A 1 219 ? -2.206 1.366 -10.264 1.00 96.31 219 LEU A CA 1
ATOM 1706 C C . LEU A 1 219 ? -1.370 2.428 -11.001 1.00 96.31 219 LEU A C 1
ATOM 1708 O O . LEU A 1 219 ? -0.337 2.868 -10.499 1.00 96.31 219 LEU A O 1
ATOM 1712 N N . GLN A 1 220 ? -1.857 2.895 -12.155 1.00 95.56 220 GLN A N 1
ATOM 1713 C CA . GLN A 1 220 ? -1.233 3.968 -12.926 1.00 95.56 220 GLN A CA 1
ATOM 1714 C C . GLN A 1 220 ? -1.126 5.274 -12.121 1.00 95.56 220 GLN A C 1
ATOM 1716 O O . GLN A 1 220 ? -0.077 5.921 -12.169 1.00 95.56 220 GLN A O 1
ATOM 1721 N N . ASP A 1 221 ? -2.178 5.642 -11.384 1.00 97.75 221 ASP A N 1
ATOM 1722 C CA . ASP A 1 221 ? -2.215 6.838 -10.535 1.00 97.75 221 ASP A CA 1
ATOM 1723 C C . ASP A 1 221 ? -1.223 6.741 -9.376 1.00 97.75 221 ASP A C 1
ATOM 1725 O O . ASP A 1 221 ? -0.520 7.705 -9.086 1.00 97.75 221 ASP A O 1
ATOM 1729 N N . ILE A 1 222 ? -1.123 5.579 -8.728 1.00 97.88 222 ILE A N 1
ATOM 1730 C CA . ILE A 1 222 ? -0.189 5.379 -7.615 1.00 97.88 222 ILE A CA 1
ATOM 1731 C C . ILE A 1 222 ? 1.259 5.471 -8.109 1.00 97.88 222 ILE A C 1
ATOM 1733 O O . ILE A 1 222 ? 2.047 6.242 -7.566 1.00 97.88 222 ILE A O 1
ATOM 1737 N N . GLU A 1 223 ? 1.612 4.725 -9.157 1.00 96.44 223 GLU A N 1
ATOM 1738 C CA . GLU A 1 223 ? 2.979 4.717 -9.685 1.00 96.44 223 GLU A CA 1
ATOM 1739 C C . GLU A 1 223 ? 3.352 6.084 -10.261 1.00 96.44 223 GLU A C 1
ATOM 1741 O O . GLU A 1 223 ? 4.319 6.706 -9.838 1.00 96.44 223 GLU A O 1
ATOM 1746 N N . ASN A 1 224 ? 2.578 6.584 -11.222 1.00 96.69 224 ASN A N 1
ATOM 1747 C CA . ASN A 1 224 ? 2.992 7.730 -12.028 1.00 96.69 224 ASN A CA 1
ATOM 1748 C C . ASN A 1 224 ? 2.506 9.062 -11.454 1.00 96.69 224 ASN A C 1
ATOM 1750 O O . ASN A 1 224 ? 3.179 10.083 -11.595 1.00 96.69 224 ASN A O 1
ATOM 1754 N N . GLY A 1 225 ? 1.335 9.050 -10.820 1.00 97.12 225 GLY A N 1
ATOM 1755 C CA . GLY A 1 225 ? 0.712 10.220 -10.218 1.00 97.12 225 GLY A CA 1
ATOM 1756 C C . GLY A 1 225 ? 1.343 10.549 -8.874 1.00 97.12 225 GLY A C 1
ATOM 1757 O O . GLY A 1 225 ? 1.789 11.673 -8.664 1.00 97.12 225 GLY A O 1
ATOM 1758 N N . VAL A 1 226 ? 1.424 9.559 -7.983 1.00 97.81 226 VAL A N 1
ATOM 1759 C CA . VAL A 1 226 ? 1.920 9.757 -6.618 1.00 97.81 226 VAL A CA 1
ATOM 1760 C C . VAL A 1 226 ? 3.435 9.578 -6.528 1.00 97.81 226 VAL A C 1
ATOM 1762 O O . VAL A 1 226 ? 4.145 10.541 -6.241 1.00 97.81 226 VAL A O 1
ATOM 1765 N N . LEU A 1 227 ? 3.939 8.370 -6.793 1.00 97.25 227 LEU A N 1
ATOM 1766 C CA . LEU A 1 227 ? 5.327 7.985 -6.504 1.00 97.25 227 LEU A CA 1
ATOM 1767 C C . LEU A 1 227 ? 6.355 8.592 -7.476 1.00 97.25 227 LEU A C 1
ATOM 1769 O O . LEU A 1 227 ? 7.488 8.869 -7.092 1.00 97.25 227 LEU A O 1
ATOM 1773 N N . ARG A 1 228 ? 5.966 8.851 -8.729 1.00 96.44 228 ARG A N 1
ATOM 1774 C CA . ARG A 1 228 ? 6.812 9.551 -9.714 1.00 96.44 228 ARG A CA 1
ATOM 1775 C C . ARG A 1 228 ? 6.575 11.065 -9.764 1.00 96.44 228 ARG A C 1
ATOM 1777 O O . ARG A 1 228 ? 7.017 11.704 -10.713 1.00 96.44 228 ARG A O 1
ATOM 1784 N N . GLY A 1 229 ? 5.851 11.650 -8.808 1.00 95.75 229 GLY A N 1
ATOM 1785 C CA . GLY A 1 229 ? 5.605 13.099 -8.777 1.00 95.75 229 GLY A CA 1
ATOM 1786 C C . GLY A 1 229 ? 4.813 13.615 -9.986 1.00 95.75 229 GLY A C 1
ATOM 1787 O O . GLY A 1 229 ? 5.203 14.574 -10.654 1.00 95.75 229 GLY A O 1
ATOM 1788 N N . ASN A 1 230 ? 3.701 12.951 -10.304 1.00 96.56 230 ASN A N 1
ATOM 1789 C CA . ASN A 1 230 ? 2.803 13.278 -11.414 1.00 96.56 230 ASN A CA 1
ATOM 1790 C C . ASN A 1 230 ? 3.500 13.358 -12.789 1.00 96.56 230 ASN A C 1
ATOM 1792 O O . ASN A 1 230 ? 3.248 14.257 -13.607 1.00 96.56 230 ASN A O 1
ATOM 1796 N N . ARG A 1 231 ? 4.402 12.406 -13.048 1.00 94.19 231 ARG A N 1
ATOM 1797 C CA . ARG A 1 231 ? 5.075 12.233 -14.341 1.00 94.19 231 ARG A CA 1
ATOM 1798 C C . ARG A 1 231 ? 4.222 11.419 -15.305 1.00 94.19 231 ARG A C 1
ATOM 1800 O O . ARG A 1 231 ? 3.321 10.670 -14.935 1.00 94.19 231 ARG A O 1
ATOM 1807 N N . LYS A 1 232 ? 4.512 11.577 -16.593 1.00 92.88 232 LYS A N 1
ATOM 1808 C CA . LYS A 1 232 ? 3.838 10.840 -17.661 1.00 92.88 232 LYS A CA 1
ATOM 1809 C C . LYS A 1 232 ? 4.291 9.377 -17.648 1.00 92.88 232 LYS A C 1
ATOM 1811 O O . LYS A 1 232 ? 5.487 9.090 -17.608 1.00 92.88 232 LYS A O 1
ATOM 1816 N N . GLY A 1 233 ? 3.335 8.452 -17.680 1.00 88.31 233 GLY A N 1
ATOM 1817 C CA . GLY A 1 233 ? 3.622 7.020 -17.763 1.00 88.31 233 GLY A CA 1
ATOM 1818 C C . GLY A 1 233 ? 4.057 6.569 -19.156 1.00 88.31 233 GLY A C 1
ATOM 1819 O O . GLY A 1 233 ? 3.797 7.243 -20.158 1.00 88.31 233 GLY A O 1
ATOM 1820 N N . ILE A 1 234 ? 4.670 5.388 -19.228 1.00 84.94 234 ILE A N 1
ATOM 1821 C CA . ILE A 1 234 ? 4.992 4.739 -20.505 1.00 84.94 234 ILE A CA 1
ATOM 1822 C C . ILE A 1 234 ? 3.693 4.500 -21.281 1.00 84.94 234 ILE A C 1
ATOM 1824 O O . ILE A 1 234 ? 2.710 4.012 -20.727 1.00 84.94 234 ILE A O 1
ATOM 1828 N N . ALA A 1 235 ? 3.694 4.840 -22.572 1.00 82.31 235 ALA A N 1
ATOM 1829 C CA . ALA A 1 235 ? 2.534 4.720 -23.462 1.00 82.31 235 ALA A CA 1
ATOM 1830 C C . ALA A 1 235 ? 1.283 5.512 -23.022 1.00 82.31 235 ALA A C 1
ATOM 1832 O O . ALA A 1 235 ? 0.207 5.317 -23.583 1.00 82.31 235 ALA A O 1
ATOM 1833 N N . GLN A 1 236 ? 1.417 6.441 -22.072 1.00 86.81 236 GLN A N 1
ATOM 1834 C CA . GLN A 1 236 ? 0.376 7.419 -21.769 1.00 86.81 236 GLN A CA 1
ATOM 1835 C C . GLN A 1 236 ? 0.560 8.660 -22.634 1.00 86.81 236 GLN A C 1
ATOM 1837 O O . GLN A 1 236 ? 1.653 8.914 -23.136 1.00 86.81 236 GLN A O 1
ATOM 1842 N N . LEU A 1 237 ? -0.498 9.451 -22.822 1.00 86.69 237 LEU A N 1
ATOM 1843 C CA . LEU A 1 237 ? -0.417 10.741 -23.521 1.00 86.69 237 LEU A CA 1
ATOM 1844 C C . LEU A 1 237 ? -0.335 11.920 -22.549 1.00 86.69 237 LEU A C 1
ATOM 1846 O O . LEU A 1 237 ? 0.383 12.882 -22.830 1.00 86.69 237 LEU A O 1
ATOM 1850 N N . LEU A 1 238 ? -1.004 11.807 -21.403 1.00 91.38 238 LEU A N 1
ATOM 1851 C CA . LEU A 1 238 ? -1.187 12.868 -20.419 1.00 91.38 238 LEU A CA 1
ATOM 1852 C C . LEU A 1 238 ? -0.595 12.475 -19.059 1.00 91.38 238 LEU A C 1
ATOM 1854 O O . LEU A 1 238 ? -0.301 11.304 -18.808 1.00 91.38 238 LEU A O 1
ATOM 1858 N N . LYS A 1 239 ? -0.410 13.477 -18.193 1.00 94.94 239 LYS A N 1
ATOM 1859 C CA . LYS A 1 239 ? -0.103 13.257 -16.775 1.00 94.94 239 LYS A CA 1
ATOM 1860 C C . LYS A 1 239 ? -1.320 12.639 -16.070 1.00 94.94 239 LYS A C 1
ATOM 1862 O O . LYS A 1 239 ? -2.437 12.982 -16.460 1.00 94.94 239 LYS A O 1
ATOM 1867 N N . PRO A 1 240 ? -1.122 11.788 -15.049 1.00 95.62 240 PRO A N 1
ATOM 1868 C CA . PRO A 1 240 ? -2.225 11.191 -14.293 1.00 95.62 240 PRO A CA 1
ATOM 1869 C C . PRO A 1 240 ? -3.171 12.228 -13.679 1.00 95.62 240 PRO A C 1
ATOM 1871 O O . PRO A 1 240 ? -4.386 12.104 -13.808 1.00 95.62 240 PRO A O 1
ATOM 1874 N N . PHE A 1 241 ? -2.621 13.283 -13.071 1.00 97.31 241 PHE A N 1
ATOM 1875 C CA . PHE A 1 241 ? -3.399 14.290 -12.353 1.00 97.31 241 PHE A CA 1
ATOM 1876 C C . PHE A 1 241 ? -3.327 15.656 -13.036 1.00 97.31 241 PHE A C 1
ATOM 1878 O O . PHE A 1 241 ? -2.250 16.158 -13.382 1.00 97.31 241 PHE A O 1
ATOM 1885 N N . SER A 1 242 ? -4.491 16.282 -13.207 1.00 96.62 242 SER A N 1
ATOM 1886 C CA . SER A 1 242 ? -4.595 17.671 -13.663 1.00 96.62 242 SER A CA 1
ATOM 1887 C C . SER A 1 242 ? -4.260 18.656 -12.532 1.00 96.62 242 SER A C 1
ATOM 1889 O O . SER A 1 242 ? -4.161 18.274 -11.371 1.00 96.62 242 SER A O 1
ATOM 1891 N N . LYS A 1 243 ? -4.119 19.952 -12.845 1.00 94.69 243 LYS A N 1
ATOM 1892 C CA . LYS A 1 243 ? -3.836 20.989 -11.830 1.00 94.69 243 LYS A CA 1
ATOM 1893 C C . LYS A 1 243 ? -4.953 21.168 -10.794 1.00 94.69 243 LYS A C 1
ATOM 1895 O O . LYS A 1 243 ? -4.691 21.693 -9.722 1.00 94.69 243 LYS A O 1
ATOM 1900 N N . THR A 1 244 ? -6.181 20.786 -11.137 1.00 95.12 244 THR A N 1
ATOM 1901 C CA . THR A 1 244 ? -7.363 20.884 -10.267 1.00 95.12 244 THR A CA 1
ATOM 1902 C C . THR A 1 244 ? -7.734 19.542 -9.642 1.00 95.12 244 THR A C 1
ATOM 1904 O O . THR A 1 244 ? -8.749 19.454 -8.961 1.00 95.12 244 THR A O 1
ATOM 1907 N N . ASP A 1 245 ? -6.961 18.487 -9.909 1.00 95.56 245 ASP A N 1
ATOM 1908 C CA . ASP A 1 245 ? -7.204 17.164 -9.344 1.00 95.56 245 ASP A CA 1
ATOM 1909 C C . ASP A 1 245 ? -6.766 17.154 -7.868 1.00 95.56 245 ASP A C 1
ATOM 1911 O O . ASP A 1 245 ? -5.596 17.438 -7.589 1.00 95.56 245 ASP A O 1
ATOM 1915 N N . PRO A 1 246 ? -7.660 16.841 -6.911 1.00 91.56 246 PRO A N 1
ATOM 1916 C CA . PRO A 1 246 ? -7.328 16.866 -5.486 1.00 91.56 246 PRO A CA 1
ATOM 1917 C C . PRO A 1 246 ? -6.204 15.887 -5.126 1.00 91.56 246 PRO A C 1
ATOM 1919 O O . PRO A 1 246 ? -5.417 16.178 -4.220 1.00 91.56 246 PRO A O 1
ATOM 1922 N N . ARG A 1 247 ? -6.058 14.785 -5.879 1.00 95.88 247 ARG A N 1
ATOM 1923 C CA . ARG A 1 247 ? -5.028 13.754 -5.669 1.00 95.88 247 ARG A CA 1
ATOM 1924 C C . ARG A 1 247 ? -3.616 14.275 -5.930 1.00 95.88 247 ARG A C 1
ATOM 1926 O O . ARG A 1 247 ? -2.655 13.711 -5.410 1.00 95.88 247 ARG A O 1
ATOM 1933 N N . LEU A 1 248 ? -3.472 15.382 -6.667 1.00 96.75 248 LEU A N 1
ATOM 1934 C CA . LEU A 1 248 ? -2.175 16.014 -6.920 1.00 96.75 248 LEU A CA 1
ATOM 1935 C C . LEU A 1 248 ? -1.468 16.440 -5.624 1.00 96.75 248 LEU A C 1
ATOM 1937 O O . LEU A 1 248 ? -0.244 16.400 -5.568 1.00 96.75 248 LEU A O 1
ATOM 1941 N N . GLN A 1 249 ? -2.216 16.792 -4.575 1.00 93.56 249 GLN A N 1
ATOM 1942 C CA . GLN A 1 249 ? -1.657 17.189 -3.274 1.00 93.56 249 GLN A CA 1
ATOM 1943 C C . GLN A 1 249 ? -0.928 16.044 -2.558 1.00 93.56 249 GLN A C 1
ATOM 1945 O O . GLN A 1 249 ? -0.094 16.285 -1.689 1.00 93.56 249 GLN A O 1
ATOM 1950 N N . VAL A 1 250 ? -1.230 14.800 -2.933 1.00 95.50 250 VAL A N 1
ATOM 1951 C CA . VAL A 1 250 ? -0.592 13.602 -2.383 1.00 95.50 250 VAL A CA 1
ATOM 1952 C C . VAL A 1 250 ? 0.698 13.266 -3.142 1.00 95.50 250 VAL A C 1
ATOM 1954 O O . VAL A 1 250 ? 1.532 12.524 -2.630 1.00 95.50 250 VAL A O 1
ATOM 1957 N N . ALA A 1 251 ? 0.911 13.808 -4.344 1.00 97.00 251 ALA A N 1
ATOM 1958 C CA . ALA A 1 251 ? 2.083 13.487 -5.150 1.00 97.00 251 ALA A CA 1
ATOM 1959 C C . ALA A 1 251 ? 3.399 13.850 -4.447 1.00 97.00 251 ALA A C 1
ATOM 1961 O O . ALA A 1 251 ? 3.492 14.837 -3.712 1.00 97.00 251 ALA A O 1
ATOM 1962 N N . LEU A 1 252 ? 4.434 13.039 -4.672 1.00 95.94 252 LEU A N 1
ATOM 1963 C CA . LEU A 1 252 ? 5.776 13.382 -4.217 1.00 95.94 252 LEU A CA 1
ATOM 1964 C C . LEU A 1 252 ? 6.287 14.626 -4.960 1.00 95.94 252 LEU A C 1
ATOM 1966 O O . LEU A 1 252 ? 5.974 14.802 -6.141 1.00 95.94 252 LEU A O 1
ATOM 1970 N N . PRO A 1 253 ? 7.074 15.491 -4.293 1.00 92.44 253 PRO A N 1
ATOM 1971 C CA . PRO A 1 253 ? 7.635 16.677 -4.935 1.00 92.44 253 PRO A CA 1
ATOM 1972 C C . PRO A 1 253 ? 8.603 16.312 -6.070 1.00 92.44 253 PRO A C 1
ATOM 1974 O O . PRO A 1 253 ? 8.630 16.988 -7.095 1.00 92.44 253 PRO A O 1
ATOM 1977 N N . GLU A 1 254 ? 9.349 15.217 -5.908 1.00 90.69 254 GLU A N 1
ATOM 1978 C CA . GLU A 1 254 ? 10.232 14.640 -6.920 1.00 90.69 254 GLU A CA 1
ATOM 1979 C C . GLU A 1 254 ? 9.961 13.138 -7.065 1.00 90.69 254 GLU A C 1
ATOM 1981 O O . GLU A 1 254 ? 9.413 12.503 -6.162 1.00 90.69 254 GLU A O 1
ATOM 1986 N N . ALA A 1 255 ? 10.320 12.573 -8.220 1.00 92.06 255 ALA A N 1
ATOM 1987 C CA . ALA A 1 255 ? 10.205 11.138 -8.445 1.00 92.06 255 ALA A CA 1
ATOM 1988 C C . ALA A 1 255 ? 11.237 10.387 -7.599 1.00 92.06 255 ALA A C 1
ATOM 1990 O O . ALA A 1 255 ? 12.410 10.748 -7.609 1.00 92.06 255 ALA A O 1
ATOM 1991 N N . GLU A 1 256 ? 10.809 9.322 -6.924 1.00 92.44 256 GLU A N 1
ATOM 1992 C CA . GLU A 1 256 ? 11.715 8.385 -6.257 1.00 92.44 256 GLU A CA 1
ATOM 1993 C C . GLU A 1 256 ? 12.120 7.288 -7.261 1.00 92.44 256 GLU A C 1
ATOM 1995 O O . GLU A 1 256 ? 11.296 6.427 -7.572 1.00 92.44 256 GLU A O 1
ATOM 2000 N N . PRO A 1 257 ? 13.343 7.294 -7.824 1.00 91.25 257 PRO A N 1
ATOM 2001 C CA . PRO A 1 257 ? 13.736 6.344 -8.867 1.00 91.25 257 PRO A CA 1
ATOM 2002 C C . PRO A 1 257 ? 13.773 4.893 -8.386 1.00 91.25 257 PRO A C 1
ATOM 2004 O O . PRO A 1 257 ? 13.546 3.977 -9.180 1.00 91.25 257 PRO A O 1
ATOM 2007 N N . LEU A 1 258 ? 14.036 4.649 -7.097 1.00 91.94 258 LEU A N 1
ATOM 2008 C CA . LEU A 1 258 ? 14.189 3.287 -6.589 1.00 91.94 258 LEU A CA 1
ATOM 2009 C C . LEU A 1 258 ? 12.862 2.516 -6.527 1.00 91.94 258 LEU A C 1
ATOM 2011 O O . LEU A 1 258 ? 12.880 1.288 -6.403 1.00 91.94 258 LEU A O 1
ATOM 2015 N N . ILE A 1 259 ? 11.711 3.187 -6.675 1.00 92.50 259 ILE A N 1
ATOM 2016 C CA . ILE A 1 259 ? 10.411 2.501 -6.745 1.00 92.50 259 ILE A CA 1
ATOM 2017 C C . ILE A 1 259 ? 10.349 1.506 -7.909 1.00 92.50 259 ILE A C 1
ATOM 2019 O O . ILE A 1 259 ? 9.659 0.496 -7.807 1.00 92.50 259 ILE A O 1
ATOM 2023 N N . HIS A 1 260 ? 11.093 1.748 -8.994 1.00 90.62 260 HIS A N 1
ATOM 2024 C CA . HIS A 1 260 ? 11.120 0.893 -10.187 1.00 90.62 260 HIS A CA 1
ATOM 2025 C C . HIS A 1 260 ? 11.604 -0.530 -9.899 1.00 90.62 260 HIS A C 1
ATOM 2027 O O . HIS A 1 260 ? 11.262 -1.458 -10.629 1.00 90.62 260 HIS A O 1
ATOM 2033 N N . PHE A 1 261 ? 12.350 -0.708 -8.808 1.00 87.44 261 PHE A N 1
ATOM 2034 C CA . PHE A 1 261 ? 12.841 -2.004 -8.338 1.00 87.44 261 PHE A CA 1
ATOM 2035 C C . PHE A 1 261 ? 11.973 -2.599 -7.217 1.00 87.44 261 PHE A C 1
ATOM 2037 O O . PHE A 1 261 ? 12.147 -3.754 -6.837 1.00 87.44 261 PHE A O 1
ATOM 2044 N N . ALA A 1 262 ? 11.043 -1.812 -6.671 1.00 88.75 262 ALA A N 1
ATOM 2045 C CA . ALA A 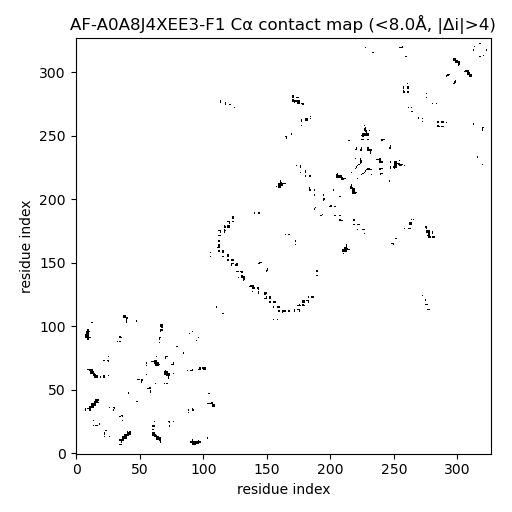1 262 ? 10.196 -2.172 -5.537 1.00 88.75 262 ALA A CA 1
ATOM 2046 C C . ALA A 1 262 ? 8.746 -2.494 -5.927 1.00 88.75 262 ALA A C 1
ATOM 2048 O O . ALA A 1 262 ? 8.056 -3.230 -5.215 1.00 88.75 262 ALA A O 1
ATOM 2049 N N . LEU A 1 263 ? 8.267 -1.924 -7.034 1.00 89.00 263 LEU A N 1
ATOM 2050 C CA . LEU A 1 263 ? 6.913 -2.129 -7.530 1.00 89.00 263 LEU A CA 1
ATOM 2051 C C . LEU A 1 263 ? 6.817 -3.418 -8.350 1.00 89.00 263 LEU A C 1
ATOM 2053 O O . LEU A 1 263 ? 7.625 -3.694 -9.236 1.00 89.00 263 LEU A O 1
ATOM 2057 N N . ASN A 1 264 ? 5.782 -4.208 -8.077 1.00 74.69 264 ASN A N 1
ATOM 2058 C CA . ASN A 1 264 ? 5.491 -5.417 -8.825 1.00 74.69 264 ASN A CA 1
ATOM 2059 C C . ASN A 1 264 ? 4.994 -5.044 -10.225 1.00 74.69 264 ASN A C 1
ATOM 2061 O O . ASN A 1 264 ? 3.844 -4.654 -10.416 1.00 74.69 264 ASN A O 1
ATOM 2065 N N . CYS A 1 265 ? 5.846 -5.227 -11.229 1.00 64.75 265 CYS A N 1
ATOM 2066 C CA . CYS A 1 265 ? 5.488 -4.987 -12.620 1.00 64.75 265 CYS A CA 1
ATOM 2067 C C . CYS A 1 265 ? 4.544 -6.065 -13.187 1.00 64.75 265 CYS A C 1
ATOM 2069 O O . CYS A 1 265 ? 4.156 -5.996 -14.354 1.00 64.75 265 CYS A O 1
ATOM 2071 N N . GLY A 1 266 ? 4.142 -7.072 -12.410 1.00 52.09 266 GLY A N 1
ATOM 2072 C CA . GLY A 1 266 ? 3.157 -8.054 -12.840 1.00 52.09 266 GLY A CA 1
ATOM 2073 C C . GLY A 1 266 ? 3.695 -9.135 -13.775 1.00 52.09 266 GLY A C 1
ATOM 2074 O O . GLY A 1 266 ? 2.925 -9.761 -14.506 1.00 52.09 266 GLY A O 1
ATOM 2075 N N . ALA A 1 267 ? 5.016 -9.308 -13.825 1.00 50.84 267 ALA A N 1
ATOM 2076 C CA . ALA A 1 267 ? 5.666 -10.382 -14.565 1.00 50.84 267 ALA A CA 1
ATOM 2077 C C . ALA A 1 267 ? 5.731 -11.664 -13.712 1.00 50.84 267 ALA A C 1
ATOM 2079 O O . ALA A 1 267 ? 5.779 -11.607 -12.487 1.00 50.84 267 ALA A O 1
ATOM 2080 N N . LYS A 1 268 ? 5.758 -12.839 -14.363 1.00 40.72 268 LYS A N 1
ATOM 2081 C CA . LYS A 1 268 ? 5.808 -14.167 -13.705 1.00 40.72 268 LYS A CA 1
ATOM 2082 C C . LYS A 1 268 ? 7.037 -14.390 -12.807 1.00 40.72 268 LYS A C 1
ATOM 2084 O O . LYS A 1 268 ? 7.031 -15.326 -12.018 1.00 40.72 268 LYS A O 1
ATOM 2089 N N . ALA A 1 269 ? 8.070 -13.565 -12.948 1.00 38.03 269 ALA A N 1
ATOM 2090 C CA . ALA A 1 269 ? 9.312 -13.631 -12.193 1.00 38.03 269 ALA A CA 1
ATOM 2091 C C . ALA A 1 269 ? 9.577 -12.260 -11.555 1.00 38.03 269 ALA A C 1
ATOM 2093 O O . ALA A 1 269 ? 10.334 -11.459 -12.087 1.00 38.03 269 ALA A O 1
ATOM 2094 N N . CYS A 1 270 ? 8.912 -11.967 -10.439 1.00 50.03 270 CYS A N 1
ATOM 2095 C CA . CYS A 1 270 ? 9.358 -10.913 -9.532 1.00 50.03 270 CYS A CA 1
ATOM 2096 C C . CYS A 1 270 ? 9.859 -11.592 -8.245 1.00 50.03 270 CYS A C 1
ATOM 2098 O O . CYS A 1 270 ? 9.135 -12.434 -7.703 1.00 50.03 270 CYS A O 1
ATOM 2100 N N . PRO A 1 271 ? 11.084 -11.288 -7.774 1.00 41.97 271 PRO A N 1
ATOM 2101 C CA . PRO A 1 271 ? 11.662 -11.902 -6.578 1.00 41.97 271 PRO A CA 1
ATOM 2102 C C . PRO A 1 271 ? 10.816 -11.589 -5.327 1.00 41.97 271 PRO A C 1
ATOM 2104 O O . PRO A 1 271 ? 10.003 -10.660 -5.353 1.00 41.97 271 PRO A O 1
ATOM 2107 N N . PRO A 1 272 ? 10.952 -12.368 -4.232 1.00 47.50 272 PRO A N 1
ATOM 2108 C CA . PRO A 1 272 ? 10.021 -12.342 -3.108 1.00 47.50 272 PRO A CA 1
ATOM 2109 C C . PRO A 1 272 ? 9.941 -10.948 -2.484 1.00 47.50 272 PRO A C 1
ATOM 2111 O O . PRO A 1 272 ? 10.868 -10.437 -1.852 1.00 47.50 272 PRO A O 1
ATOM 2114 N N . ILE A 1 273 ? 8.774 -10.356 -2.711 1.00 55.31 273 ILE A N 1
ATOM 2115 C CA . ILE A 1 273 ? 8.391 -8.991 -2.399 1.00 55.31 273 ILE A CA 1
ATOM 2116 C C . ILE A 1 273 ? 8.458 -8.827 -0.873 1.00 55.31 273 ILE A C 1
ATOM 2118 O O . ILE A 1 273 ? 7.873 -9.617 -0.127 1.00 55.31 273 ILE A O 1
ATOM 2122 N N . ARG A 1 274 ? 9.156 -7.797 -0.387 1.00 74.12 274 ARG A N 1
ATOM 2123 C CA . ARG A 1 274 ? 9.206 -7.454 1.044 1.00 74.12 274 ARG A CA 1
ATOM 2124 C C . ARG A 1 274 ? 8.054 -6.517 1.410 1.00 74.12 274 ARG A C 1
ATOM 2126 O O . ARG A 1 274 ? 7.388 -5.964 0.532 1.00 74.12 274 ARG A O 1
ATOM 2133 N N . THR A 1 275 ? 7.760 -6.417 2.699 1.00 86.25 275 THR A N 1
ATOM 2134 C CA . THR A 1 275 ? 6.878 -5.376 3.237 1.00 86.25 275 THR A CA 1
ATOM 2135 C C . THR A 1 275 ? 7.738 -4.169 3.567 1.00 86.25 275 THR A C 1
ATOM 2137 O O . THR A 1 275 ? 8.781 -4.316 4.211 1.00 86.25 275 THR A O 1
ATOM 2140 N N . TYR A 1 276 ? 7.336 -2.997 3.086 1.00 90.56 276 TYR A N 1
ATOM 2141 C CA . TYR A 1 276 ? 8.079 -1.764 3.298 1.00 90.56 276 TYR A CA 1
ATOM 2142 C C . TYR A 1 276 ? 7.565 -1.053 4.544 1.00 90.56 276 TYR A C 1
ATOM 2144 O O . TYR A 1 276 ? 6.356 -0.962 4.732 1.00 90.56 276 TYR A O 1
ATOM 2152 N N . THR A 1 277 ? 8.465 -0.561 5.389 1.00 91.75 277 THR A N 1
ATOM 2153 C CA . THR A 1 277 ? 8.108 0.190 6.601 1.00 91.75 277 THR A CA 1
ATOM 2154 C C . THR A 1 277 ? 8.634 1.610 6.478 1.00 91.75 277 THR A C 1
ATOM 2156 O O . THR A 1 277 ? 9.676 1.824 5.857 1.00 91.75 277 THR A O 1
ATOM 2159 N N . SER A 1 278 ? 7.963 2.591 7.081 1.00 91.69 278 SER A N 1
ATOM 2160 C CA . SER A 1 278 ? 8.408 3.993 7.026 1.00 91.69 278 SER A CA 1
ATOM 2161 C C . SER A 1 278 ? 9.843 4.160 7.548 1.00 91.69 278 SER A C 1
ATOM 2163 O O . SER A 1 278 ? 10.681 4.769 6.893 1.00 91.69 278 SER A O 1
ATOM 2165 N N . ASN A 1 279 ? 10.184 3.510 8.664 1.00 91.19 279 ASN A N 1
ATOM 2166 C CA . ASN A 1 279 ? 11.534 3.558 9.239 1.00 91.19 279 ASN A CA 1
ATOM 2167 C C . ASN A 1 279 ? 12.603 2.849 8.383 1.00 91.19 279 ASN A C 1
ATOM 2169 O O . ASN A 1 279 ? 13.794 3.125 8.526 1.00 91.19 279 ASN A O 1
ATOM 2173 N N . GLY A 1 280 ? 12.206 1.890 7.541 1.00 90.88 280 GLY A N 1
ATOM 2174 C CA . GLY A 1 280 ? 13.114 1.055 6.753 1.00 90.88 280 GLY A CA 1
ATOM 2175 C C . GLY A 1 280 ? 13.201 1.424 5.273 1.00 90.88 280 GLY A C 1
ATOM 2176 O O . GLY A 1 280 ? 14.111 0.934 4.599 1.00 90.88 280 GLY A O 1
ATOM 2177 N N . ILE A 1 281 ? 12.292 2.265 4.771 1.00 93.75 281 ILE A N 1
ATOM 2178 C CA . ILE A 1 281 ? 12.001 2.415 3.341 1.00 93.75 281 ILE A CA 1
ATOM 2179 C C . ILE A 1 281 ? 13.244 2.704 2.501 1.00 93.75 281 ILE A C 1
ATOM 2181 O O . ILE A 1 281 ? 13.498 1.999 1.530 1.00 93.75 281 ILE A O 1
ATOM 2185 N N . VAL A 1 282 ? 14.084 3.652 2.921 1.00 92.00 282 VAL A N 1
ATOM 2186 C CA . VAL A 1 282 ? 15.295 4.046 2.183 1.00 92.00 282 VAL A CA 1
ATOM 2187 C C . VAL A 1 282 ? 16.248 2.863 2.009 1.00 92.00 282 VAL A C 1
ATOM 2189 O O . VAL A 1 282 ? 16.723 2.581 0.909 1.00 92.00 282 VAL A O 1
ATOM 2192 N N . ARG A 1 283 ? 16.512 2.126 3.094 1.00 93.38 283 ARG A N 1
ATOM 2193 C CA . ARG A 1 283 ? 17.379 0.943 3.051 1.00 93.38 283 ARG A CA 1
ATOM 2194 C C . ARG A 1 283 ? 16.738 -0.173 2.229 1.00 93.38 283 ARG A C 1
ATOM 2196 O O . ARG A 1 283 ? 17.425 -0.822 1.451 1.00 93.38 283 ARG A O 1
ATOM 2203 N N . GLN A 1 284 ? 15.438 -0.399 2.399 1.00 93.06 284 GLN A N 1
ATOM 2204 C CA . GLN A 1 284 ? 14.706 -1.460 1.707 1.00 93.06 284 GLN A CA 1
ATOM 2205 C C . GLN A 1 284 ? 14.643 -1.229 0.193 1.00 93.06 284 GLN A C 1
ATOM 2207 O O . GLN A 1 284 ? 14.793 -2.187 -0.562 1.00 93.06 284 GLN A O 1
ATOM 2212 N N . LEU A 1 285 ? 14.469 0.019 -0.247 1.00 92.25 285 LEU A N 1
ATOM 2213 C CA . LEU A 1 285 ? 14.511 0.414 -1.655 1.00 92.25 285 LEU A CA 1
ATOM 2214 C C . LEU A 1 285 ? 15.900 0.200 -2.265 1.00 92.25 285 LEU A C 1
ATOM 2216 O O . LEU A 1 285 ? 16.008 -0.390 -3.337 1.00 92.25 285 LEU A O 1
ATOM 2220 N N . ARG A 1 286 ? 16.969 0.592 -1.559 1.00 91.69 286 ARG A N 1
ATOM 2221 C CA . ARG A 1 286 ? 18.349 0.332 -2.007 1.00 91.69 286 ARG A CA 1
ATOM 2222 C C . ARG A 1 286 ? 18.634 -1.155 -2.148 1.00 91.69 286 ARG A C 1
ATOM 2224 O O . ARG A 1 286 ? 19.109 -1.582 -3.190 1.00 91.69 286 ARG A O 1
ATOM 2231 N N . THR A 1 287 ? 18.259 -1.952 -1.151 1.00 89.75 287 THR A N 1
ATOM 2232 C CA . THR A 1 287 ? 18.417 -3.407 -1.233 1.00 89.75 287 THR A CA 1
ATOM 2233 C C . THR A 1 287 ? 17.601 -4.009 -2.378 1.00 89.75 287 THR A C 1
ATOM 2235 O O . THR A 1 287 ? 18.060 -4.951 -3.013 1.00 89.75 287 THR A O 1
ATOM 2238 N N . ALA A 1 288 ? 16.405 -3.488 -2.673 1.00 88.06 288 ALA A N 1
ATOM 2239 C CA . ALA A 1 288 ? 15.634 -3.943 -3.830 1.00 88.06 288 ALA A CA 1
ATOM 2240 C C . ALA A 1 288 ? 16.358 -3.636 -5.154 1.00 88.06 288 ALA A C 1
ATOM 2242 O O . ALA A 1 288 ? 16.393 -4.488 -6.039 1.00 88.06 288 ALA A O 1
ATOM 2243 N N . ALA A 1 289 ? 16.983 -2.461 -5.266 1.00 88.81 289 ALA A N 1
ATOM 2244 C CA . ALA A 1 289 ? 17.781 -2.083 -6.428 1.00 88.81 289 ALA A CA 1
ATOM 2245 C C . ALA A 1 289 ? 19.052 -2.934 -6.582 1.00 88.81 289 ALA A C 1
ATOM 2247 O O . ALA A 1 289 ? 19.338 -3.394 -7.683 1.00 88.81 289 ALA A O 1
ATOM 2248 N N . GLU A 1 290 ? 19.780 -3.189 -5.491 1.00 88.44 290 GLU A N 1
ATOM 2249 C CA . GLU A 1 290 ? 20.956 -4.074 -5.471 1.00 88.44 290 GLU A CA 1
ATOM 2250 C C . GLU A 1 290 ? 20.588 -5.480 -5.962 1.00 88.44 290 GLU A C 1
ATOM 2252 O O . GLU A 1 290 ? 21.175 -5.971 -6.922 1.00 88.44 290 GLU A O 1
ATOM 2257 N N . VAL A 1 291 ? 19.541 -6.079 -5.383 1.00 85.44 291 VAL A N 1
ATOM 2258 C CA . VAL A 1 291 ? 19.054 -7.412 -5.778 1.00 85.44 291 VAL A CA 1
ATOM 2259 C C . VAL A 1 291 ? 18.628 -7.446 -7.245 1.00 85.44 291 VAL A C 1
ATOM 2261 O O . VAL A 1 291 ? 18.863 -8.439 -7.928 1.00 85.44 291 VAL A O 1
ATOM 2264 N N . PHE A 1 292 ? 17.997 -6.380 -7.743 1.00 85.69 292 PHE A N 1
ATOM 2265 C CA . PHE A 1 292 ? 17.623 -6.289 -9.151 1.00 85.69 292 PHE A CA 1
ATOM 2266 C C . PHE A 1 292 ? 18.850 -6.228 -10.065 1.00 85.69 292 PHE A C 1
ATOM 2268 O O . PHE A 1 292 ? 18.889 -6.917 -11.076 1.00 85.69 292 PHE A O 1
ATOM 2275 N N . LEU A 1 293 ? 19.855 -5.419 -9.724 1.00 84.88 293 LEU A N 1
ATOM 2276 C CA . LEU A 1 293 ? 21.072 -5.271 -10.524 1.00 84.88 293 LEU A CA 1
ATOM 2277 C C . LEU A 1 293 ? 21.925 -6.543 -10.548 1.00 84.88 293 LEU A C 1
ATOM 2279 O O . LEU A 1 293 ? 22.573 -6.804 -11.558 1.00 84.88 293 LEU A O 1
ATOM 2283 N N . GLU A 1 294 ? 21.909 -7.319 -9.463 1.00 84.00 294 GLU A N 1
ATOM 2284 C CA . GLU A 1 294 ? 22.575 -8.624 -9.363 1.00 84.00 294 GLU A CA 1
ATOM 2285 C C . GLU A 1 294 ? 21.851 -9.739 -10.138 1.00 84.00 294 GLU A C 1
ATOM 2287 O O . GLU A 1 294 ? 22.438 -10.796 -10.374 1.00 84.00 294 GLU A O 1
ATOM 2292 N N . ALA A 1 295 ? 20.593 -9.530 -10.539 1.00 80.12 295 ALA A N 1
ATOM 2293 C CA . ALA A 1 295 ? 19.841 -10.497 -11.330 1.00 80.12 295 ALA A CA 1
ATOM 2294 C C . ALA A 1 295 ? 20.290 -10.513 -12.803 1.00 80.12 295 ALA A C 1
ATOM 2296 O O . ALA A 1 295 ? 20.717 -9.497 -13.356 1.00 80.12 295 ALA A O 1
ATOM 2297 N N . ASP A 1 296 ? 20.121 -11.666 -13.463 1.00 68.56 296 ASP A N 1
ATOM 2298 C CA . ASP A 1 296 ? 20.563 -11.906 -14.849 1.00 68.56 296 ASP A CA 1
ATOM 2299 C C . ASP A 1 296 ? 19.982 -10.912 -15.875 1.00 68.56 296 ASP A C 1
ATOM 2301 O O . ASP A 1 296 ? 20.537 -10.742 -16.959 1.00 68.56 296 ASP A O 1
ATOM 2305 N N . ASP A 1 297 ? 18.861 -10.255 -15.570 1.00 73.19 297 ASP A N 1
ATOM 2306 C CA . ASP A 1 297 ? 18.194 -9.269 -16.424 1.00 73.19 297 ASP A CA 1
ATOM 2307 C C . ASP A 1 297 ? 18.419 -7.805 -15.999 1.00 73.19 297 ASP A C 1
ATOM 2309 O O . ASP A 1 297 ? 17.995 -6.890 -16.716 1.00 73.19 297 ASP A O 1
ATOM 2313 N N . GLY A 1 298 ? 19.101 -7.574 -14.873 1.00 78.69 298 GLY A N 1
ATOM 2314 C CA . GLY A 1 298 ? 19.377 -6.254 -14.311 1.00 78.69 298 GLY A CA 1
ATOM 2315 C C . GLY A 1 298 ? 20.580 -5.565 -14.950 1.00 78.69 298 GLY A C 1
ATOM 2316 O O . GLY A 1 298 ? 20.425 -4.546 -15.636 1.00 78.69 298 GLY A O 1
ATOM 2317 N N . CYS A 1 299 ? 21.776 -6.116 -14.722 1.00 85.38 299 CYS A N 1
ATOM 2318 C CA . CYS A 1 299 ? 23.046 -5.610 -15.245 1.00 85.38 299 CYS A CA 1
ATOM 2319 C C . CYS A 1 299 ? 23.990 -6.762 -15.615 1.00 85.38 299 CYS A C 1
ATOM 2321 O O . CYS A 1 299 ? 24.442 -7.517 -14.761 1.00 85.38 299 CYS A O 1
ATOM 2323 N N . ILE A 1 300 ? 24.343 -6.867 -16.897 1.00 86.69 300 ILE A N 1
ATOM 2324 C CA . ILE A 1 300 ? 25.300 -7.860 -17.395 1.00 86.69 300 ILE A CA 1
ATOM 2325 C C . ILE A 1 300 ? 26.575 -7.139 -17.825 1.00 86.69 300 ILE A C 1
ATOM 2327 O O . ILE A 1 300 ? 26.553 -6.324 -18.753 1.00 86.69 300 ILE A O 1
ATOM 2331 N N . VAL A 1 301 ? 27.695 -7.487 -17.195 1.00 88.75 301 VAL A N 1
ATOM 2332 C CA . VAL A 1 301 ? 29.028 -6.990 -17.555 1.00 88.75 301 VAL A CA 1
ATOM 2333 C C . VAL A 1 301 ? 29.759 -8.052 -18.379 1.00 88.75 301 VAL A C 1
ATOM 2335 O O . VAL A 1 301 ? 30.178 -9.082 -17.854 1.00 88.75 301 VAL A O 1
ATOM 2338 N N . ASP A 1 302 ? 29.934 -7.801 -19.676 1.00 88.50 302 ASP A N 1
ATOM 2339 C CA . ASP A 1 302 ? 30.759 -8.625 -20.565 1.00 88.50 302 ASP A CA 1
ATOM 2340 C C . ASP A 1 302 ? 32.180 -8.039 -20.594 1.00 88.50 302 ASP A C 1
ATOM 2342 O O . ASP A 1 302 ? 32.484 -7.109 -21.345 1.00 88.50 302 ASP A O 1
ATOM 2346 N N . SER A 1 303 ? 33.060 -8.566 -19.738 1.00 88.94 303 SER A N 1
ATOM 2347 C CA . SER A 1 303 ? 34.446 -8.091 -19.602 1.00 88.94 303 SER A CA 1
ATOM 2348 C C . SER A 1 303 ? 35.317 -8.392 -20.827 1.00 88.94 303 SER A C 1
ATOM 2350 O O . SER A 1 303 ? 36.288 -7.675 -21.076 1.00 88.94 303 SER A O 1
ATOM 2352 N N . VAL A 1 304 ? 34.956 -9.406 -21.622 1.00 90.94 304 VAL A N 1
ATOM 2353 C CA . VAL A 1 304 ? 35.669 -9.783 -22.852 1.00 90.94 304 VAL A CA 1
ATOM 2354 C C . VAL A 1 304 ? 35.345 -8.797 -23.969 1.00 90.94 304 VAL A C 1
ATOM 2356 O O . VAL A 1 304 ? 36.251 -8.323 -24.654 1.00 90.94 304 VAL A O 1
ATOM 2359 N N . LYS A 1 305 ? 34.066 -8.442 -24.129 1.00 92.06 305 LYS A N 1
ATOM 2360 C CA . LYS A 1 305 ? 33.619 -7.451 -25.121 1.00 92.06 305 LYS A CA 1
ATOM 2361 C C . LYS A 1 305 ? 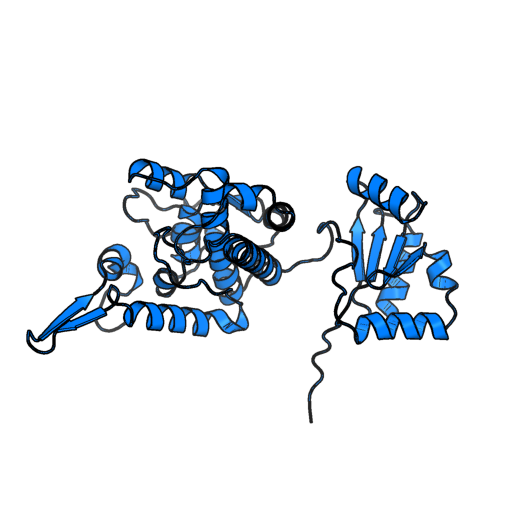33.739 -6.009 -24.638 1.00 92.06 305 LYS A C 1
ATOM 2363 O O . LYS A 1 305 ? 33.621 -5.101 -25.453 1.00 92.06 305 LYS A O 1
ATOM 2368 N N . ARG A 1 306 ? 34.010 -5.800 -23.344 1.00 91.44 306 ARG A N 1
ATOM 2369 C CA . ARG A 1 306 ? 33.999 -4.489 -22.673 1.00 91.44 306 ARG A CA 1
ATOM 2370 C C . ARG A 1 306 ? 32.650 -3.779 -22.821 1.00 91.44 306 ARG A C 1
ATOM 2372 O O . ARG A 1 306 ? 32.594 -2.573 -23.040 1.00 91.44 306 ARG A O 1
ATOM 2379 N N . GLU A 1 307 ? 31.566 -4.539 -22.706 1.00 91.94 307 GLU A N 1
ATOM 2380 C CA . GLU A 1 307 ? 30.196 -4.037 -22.826 1.00 91.94 307 GLU A CA 1
ATOM 2381 C C . GLU A 1 307 ? 29.448 -4.193 -21.500 1.00 91.94 307 GLU A C 1
ATOM 2383 O O . GLU A 1 307 ? 29.568 -5.215 -20.824 1.00 91.94 307 GLU A O 1
ATOM 2388 N N . VAL A 1 308 ? 28.623 -3.202 -21.159 1.00 89.12 308 VAL A N 1
ATOM 2389 C CA . VAL A 1 308 ? 27.646 -3.293 -20.066 1.00 89.12 308 VAL A CA 1
ATOM 2390 C C . VAL A 1 308 ? 26.251 -3.257 -20.675 1.00 89.12 308 VAL A C 1
ATOM 2392 O O . VAL A 1 308 ? 25.913 -2.339 -21.425 1.00 89.12 308 VAL A O 1
ATOM 2395 N N . LYS A 1 309 ? 25.434 -4.263 -20.369 1.00 88.75 309 LYS A N 1
ATOM 2396 C CA . LYS A 1 309 ? 24.030 -4.330 -20.781 1.00 88.75 309 LYS A CA 1
ATOM 2397 C C . LYS A 1 309 ? 23.147 -4.127 -19.564 1.00 88.75 309 LYS A C 1
ATOM 2399 O O . LYS A 1 309 ? 23.199 -4.914 -18.628 1.00 88.75 309 LYS A O 1
ATOM 2404 N N . LEU A 1 310 ? 22.325 -3.086 -19.612 1.00 87.75 310 LEU A N 1
ATOM 2405 C CA . LEU A 1 310 ? 21.366 -2.757 -18.565 1.00 87.75 310 LEU A CA 1
ATOM 2406 C C . LEU A 1 310 ? 19.947 -3.129 -18.986 1.00 87.75 310 LEU A C 1
ATOM 2408 O O . LEU A 1 310 ? 19.605 -3.116 -20.176 1.00 87.75 310 LEU A O 1
ATOM 2412 N N . SER A 1 311 ? 19.102 -3.396 -17.993 1.00 88.00 311 SER A N 1
ATOM 2413 C CA . SER A 1 311 ? 17.666 -3.554 -18.192 1.00 88.00 311 SER A CA 1
ATOM 2414 C C . SER A 1 311 ? 17.056 -2.366 -18.948 1.00 88.00 311 SER A C 1
ATOM 2416 O O . SER A 1 311 ? 17.443 -1.206 -18.789 1.00 88.00 311 SER A O 1
ATOM 2418 N N . LYS A 1 312 ? 16.019 -2.630 -19.752 1.00 87.25 312 LYS A N 1
ATOM 2419 C CA . LYS A 1 312 ? 15.298 -1.578 -20.489 1.00 87.25 312 LYS A CA 1
ATOM 2420 C C . LYS A 1 312 ? 14.572 -0.588 -19.575 1.00 87.25 312 LYS A C 1
ATOM 2422 O O . LYS A 1 312 ? 14.187 0.473 -20.063 1.00 87.25 312 LYS A O 1
ATOM 2427 N N . ILE A 1 313 ? 14.422 -0.891 -18.283 1.00 86.31 313 ILE A N 1
ATOM 2428 C CA . ILE A 1 313 ? 13.809 0.011 -17.302 1.00 86.31 313 ILE A CA 1
ATOM 2429 C C . ILE A 1 313 ? 14.531 1.366 -17.244 1.00 86.31 313 ILE A C 1
ATOM 2431 O O . ILE A 1 313 ? 13.873 2.403 -17.285 1.00 86.31 313 ILE A O 1
ATOM 2435 N N . PHE A 1 314 ? 15.868 1.363 -17.325 1.00 87.19 314 PHE A N 1
ATOM 2436 C CA . PHE A 1 314 ? 16.695 2.574 -17.375 1.00 87.19 314 PHE A CA 1
ATOM 2437 C C . PHE A 1 314 ? 16.451 3.402 -18.641 1.00 87.19 314 PHE A C 1
ATOM 2439 O O . PHE A 1 314 ? 16.533 4.626 -18.621 1.00 87.19 314 PHE A O 1
ATOM 2446 N N . LYS A 1 315 ? 16.102 2.749 -19.758 1.00 86.25 315 LYS A N 1
ATOM 2447 C CA . LYS A 1 315 ? 15.743 3.440 -21.002 1.00 86.25 315 LYS A CA 1
ATOM 2448 C C . LYS A 1 315 ? 14.330 4.015 -20.942 1.00 86.25 315 LYS A C 1
ATOM 2450 O O . LYS A 1 315 ? 14.101 5.113 -21.440 1.00 86.25 315 LYS A O 1
ATOM 2455 N N . TRP A 1 316 ? 13.374 3.260 -20.408 1.00 87.69 316 TRP A N 1
ATOM 2456 C CA . TRP A 1 316 ? 11.971 3.673 -20.389 1.00 87.69 316 TRP A CA 1
ATOM 2457 C C . TRP A 1 316 ? 11.691 4.791 -19.385 1.00 87.69 316 TRP A C 1
ATOM 2459 O O . TRP A 1 316 ? 10.879 5.664 -19.678 1.00 87.69 316 TRP A O 1
ATOM 2469 N N . TYR A 1 317 ? 12.389 4.782 -18.250 1.00 88.62 317 TYR A N 1
ATOM 2470 C CA . TYR A 1 317 ? 12.250 5.765 -17.178 1.00 88.62 317 TYR A CA 1
ATOM 2471 C C . TYR A 1 317 ? 13.501 6.639 -17.034 1.00 88.62 317 TYR A C 1
ATOM 2473 O O . TYR A 1 317 ? 13.838 7.055 -15.931 1.00 88.62 317 TYR A O 1
ATOM 2481 N N . LYS A 1 318 ? 14.194 6.929 -18.147 1.00 88.25 318 LYS A N 1
ATOM 2482 C CA . LYS A 1 318 ? 15.443 7.712 -18.163 1.00 88.25 318 LYS A CA 1
ATOM 2483 C C . LYS A 1 318 ? 15.349 8.987 -17.314 1.00 88.25 318 LYS A C 1
ATOM 2485 O O . LYS A 1 318 ? 16.212 9.223 -16.483 1.00 88.25 318 LYS A O 1
ATOM 2490 N N . GLU A 1 319 ? 14.270 9.750 -17.486 1.00 86.94 319 GLU A N 1
ATOM 2491 C CA . GLU A 1 319 ? 14.027 11.010 -16.766 1.00 86.94 319 GLU A CA 1
ATOM 2492 C C . GLU A 1 319 ? 14.009 10.839 -15.235 1.00 86.94 319 GLU A C 1
ATOM 2494 O O . GLU A 1 319 ? 14.246 11.801 -14.506 1.00 86.94 319 GLU A O 1
ATOM 2499 N N . ASP A 1 320 ? 13.675 9.651 -14.717 1.00 89.88 320 ASP A N 1
ATOM 2500 C CA . ASP A 1 320 ? 13.615 9.385 -13.274 1.00 89.88 320 ASP A CA 1
ATOM 2501 C C . ASP A 1 320 ? 14.999 9.090 -12.688 1.00 89.88 320 ASP A C 1
ATOM 2503 O O . ASP A 1 320 ? 15.256 9.457 -11.547 1.00 89.88 320 ASP A O 1
ATOM 2507 N N . PHE A 1 321 ? 15.887 8.461 -13.463 1.00 86.81 321 PHE A N 1
ATOM 2508 C CA . PHE A 1 321 ? 17.237 8.103 -13.019 1.00 86.81 321 PHE A CA 1
ATOM 2509 C C . PHE A 1 321 ? 18.241 9.253 -13.156 1.00 86.81 321 PHE A C 1
ATOM 2511 O O . PHE A 1 321 ? 19.243 9.259 -12.453 1.00 86.81 321 PHE A O 1
ATOM 2518 N N . GLY A 1 322 ? 17.964 10.243 -14.007 1.00 72.38 322 GLY A N 1
ATOM 2519 C CA . GLY A 1 322 ? 18.789 11.439 -14.145 1.00 72.38 322 GLY A CA 1
ATOM 2520 C C . GLY A 1 322 ? 18.830 11.978 -15.573 1.00 72.38 322 GLY A C 1
ATOM 2521 O O . GLY A 1 322 ? 18.602 11.259 -16.547 1.00 72.38 322 GLY A O 1
ATOM 2522 N N . ASP A 1 323 ? 19.151 13.266 -15.689 1.00 57.78 323 ASP A N 1
ATOM 2523 C CA . ASP A 1 323 ? 19.350 13.949 -16.974 1.00 57.78 323 ASP A CA 1
ATOM 2524 C C . ASP A 1 323 ? 20.836 14.041 -17.377 1.00 57.78 323 ASP A C 1
ATOM 2526 O O . ASP A 1 323 ? 21.145 14.403 -18.515 1.00 57.78 323 ASP A O 1
ATOM 2530 N N . THR A 1 324 ? 21.752 13.697 -16.466 1.00 50.28 324 THR A N 1
ATOM 2531 C CA . THR A 1 324 ? 23.212 13.766 -16.631 1.00 50.28 324 THR A CA 1
ATOM 2532 C C . THR A 1 324 ? 23.882 12.517 -16.055 1.00 50.28 324 THR A C 1
ATOM 2534 O O . THR A 1 324 ? 23.340 11.895 -15.146 1.00 50.28 324 THR A O 1
ATOM 2537 N N . ASP A 1 325 ? 25.079 12.178 -16.543 1.00 47.09 325 ASP A N 1
ATOM 2538 C CA . ASP A 1 325 ? 25.885 11.020 -16.100 1.00 47.09 325 ASP A CA 1
ATOM 2539 C C . ASP A 1 325 ? 26.410 11.128 -14.640 1.00 47.09 325 ASP A C 1
ATOM 2541 O O . ASP A 1 325 ? 27.260 10.344 -14.223 1.00 47.09 325 ASP A O 1
ATOM 2545 N N . GLU A 1 326 ? 25.952 12.116 -13.861 1.00 39.38 326 GLU A N 1
ATOM 2546 C CA . GLU A 1 326 ? 26.468 12.466 -12.525 1.00 39.38 326 GLU A CA 1
ATOM 2547 C C . GLU A 1 326 ? 25.535 12.078 -11.357 1.00 39.38 326 GLU A C 1
ATOM 2549 O O . GLU A 1 326 ? 25.901 12.283 -10.198 1.00 39.38 326 GLU A O 1
ATOM 2554 N N . LYS A 1 327 ? 24.348 11.525 -11.630 1.00 37.31 327 LYS A N 1
ATOM 2555 C CA . LYS A 1 327 ? 23.434 10.955 -10.622 1.00 37.31 327 LYS A CA 1
ATOM 2556 C C . LYS A 1 327 ? 23.278 9.453 -10.828 1.00 37.31 327 LYS A C 1
ATOM 2558 O O . LYS A 1 327 ? 23.087 8.767 -9.799 1.00 37.31 327 LYS A O 1
#

Nearest PDB structures (foldseek):
  3grx-assembly1_A  TM=8.671E-01  e=1.173E-04  Escherichia coli
  4tr1-assembly1_A  TM=8.055E-01  e=4.510E-04  Alkaliphilus oremlandii OhILAs
  4tr1-assembly2_B  TM=8.021E-01  e=5.002E-04  Alkaliphilus oremlandii OhILAs
  4tr0-assembly2_B  TM=8.165E-01  e=7.972E-04  Alkaliphilus oremlandii OhILAs
  2khp-assembly1_A  TM=7.955E-01  e=6.153E-04  Brucella melitensis

Radius of gyration: 23.78 Å; Cα contacts (8 Å, |Δi|>4): 454; chains: 1; bounding box: 63×48×68 Å

Solvent-accessible surface area (backbone atoms only — not comparable to full-atom values): 18510 Å² total; per-residue (Å²): 137,90,89,78,78,90,70,65,37,27,37,32,41,34,36,28,48,92,90,41,65,52,33,54,52,42,51,53,55,43,50,75,68,74,52,60,73,32,47,28,71,41,80,88,34,69,66,58,43,54,49,42,24,72,73,68,76,43,88,64,68,22,36,34,24,54,44,68,47,79,60,43,35,39,68,46,60,75,66,51,51,70,71,57,49,51,52,52,52,47,46,29,48,71,36,64,59,54,96,76,33,65,85,68,66,74,80,39,53,88,65,44,57,53,58,47,21,38,50,45,26,51,41,49,51,48,48,50,60,78,29,40,40,96,85,70,81,49,62,46,53,72,63,40,72,72,33,71,62,42,53,52,39,56,61,54,56,60,52,37,38,73,35,76,64,81,82,49,51,74,46,37,46,52,18,23,51,50,24,44,46,46,34,48,54,53,51,41,35,65,75,72,47,77,61,90,45,71,67,49,40,54,48,46,37,67,64,44,62,47,51,44,50,78,40,80,40,25,47,46,35,46,51,23,18,27,48,35,32,43,34,67,45,89,96,51,95,56,49,66,51,54,98,83,37,76,68,48,77,63,26,36,95,56,49,56,52,50,49,74,53,65,50,70,86,80,58,100,82,66,76,89,80,78,77,48,40,46,95,44,30,74,62,53,32,50,53,30,40,51,56,41,39,73,31,92,70,28,46,43,76,39,78,88,79,72,44,77,50,67,35,64,62,61,68,75,45,33,81,52,63,40,94,56,102,86,104